Protein 9FOC (pdb70)

Organism: Homo sapiens (NCBI:txid9606)

Solvent-accessible surface area: 16091 Å² total; per-residue (Å²): 210,157,170,77,69,20,71,40,0,44,16,0,0,0,75,45,108,74,109,47,36,19,0,1,0,0,2,35,9,21,153,98,151,37,51,30,70,27,116,78,145,46,112,101,18,48,17,0,1,0,6,26,10,14,75,63,36,99,68,27,54,12,80,51,178,34,9,50,47,17,134,15,85,72,39,49,103,81,30,86,123,117,64,159,46,38,63,38,36,104,98,0,5,88,35,0,78,86,0,46,104,36,70,61,123,96,22,58,66,40,11,38,24,75,71,81,69,131,106,37,75,55,9,64,96,28,19,74,117,72,69,146,138,124,12,86,38,0,44,17,0,0,1,58,43,109,77,123,23,21,22,0,1,0,0,4,45,7,49,142,97,148,37,48,26,73,54,123,78,84,74,92,116,19,62,19,0,0,0,3,22,9,4,64,56,33,101,81,29,50,20,54,56,172,28,10,51,42,20,147,17,60,75,40,30,62,55,19,10,94,101,19,4,121,146,13,127,78,163,52,28,72,93,155,29,100,147,114,28,92,55,88,71,67,67,66,0,70,64,0,4,80,11,0,78,86,0,50,99,33,70,60,121,66,25,61,75,61,12,50,12,79,82,83,86,146,109,48,72,44,16,84,87,40,104,109

Sequence (276 aa):
DHLLKYNVGDLVWSKVSGYPWWPCMVSADPLLHSYTKLKGQKKSARQYHVQFFGDAPERAWIFEKSLVAFEGEGQFEKLCQSGKLRAQWEMGIVQAEEAASMSVEERKAKFTFLYVGDQLHLNPQVAKEAGILKYNVGDLVWSKVSGYPWWPCMVSADPLLHSYTKLKGQKKSARQYHVQFFGDAPERAWIFEKSLVAFEGEGQFEKLCQESAKQAPTKAEKIKLLKPISGKLRAQWEMGIVQAEEAASMSVEERKAKFTFLYVGDQLHLNPQVAK

Structure (mmCIF, N/CA/C/O backbone):
data_9FOC
#
_entry.id   9FOC
#
_cell.length_a   28.630
_cell.length_b   67.960
_cell.length_c   159.690
_cell.angle_alpha   90.00
_cell.angle_beta   90.00
_cell.angle_gamma   90.00
#
_symmetry.space_group_name_H-M   'P 21 21 21'
#
loop_
_entity.id
_entity.type
_entity.pdbx_description
1 polymer 'Histone-lysine N-methyltransferase NSD2'
2 non-polymer (2S)-1-[4-[[(3R)-1,1-bis(oxidanylidene)thiolan-3-yl]methyl-methyl-amino]-6-methyl-pyrimidin-2-yl]-N-methyl-pyrrolidine-2-carboxamide
3 non-polymer (2S)-1-[4-[[(3S)-1,1-bis(oxidanylidene)thiolan-3-yl]methyl-methyl-amino]-6-methyl-pyrimidin-2-yl]-N-methyl-pyrrolidine-2-carboxamide
4 water water
#
loop_
_atom_site.group_PDB
_atom_site.id
_atom_site.type_symbol
_atom_site.label_atom_id
_atom_site.label_alt_id
_atom_site.label_comp_id
_atom_site.label_asym_id
_atom_site.label_entity_id
_atom_site.label_seq_id
_atom_site.pdbx_PDB_ins_code
_atom_site.Cartn_x
_atom_site.Cartn_y
_atom_site.Cartn_z
_atom_site.occupancy
_atom_site.B_iso_or_equiv
_atom_site.auth_seq_id
_atom_site.auth_comp_id
_atom_site.auth_asym_id
_atom_site.auth_atom_id
_atom_site.pdbx_PDB_model_num
ATOM 1 N N . ASP A 1 12 ? 11.068 40.351 131.061 1.00 29.17 215 ASP A N 1
ATOM 2 C CA . ASP A 1 12 ? 12.209 40.840 130.306 1.00 29.14 215 ASP A CA 1
ATOM 3 C C . ASP A 1 12 ? 12.245 40.190 128.893 1.00 29.05 215 ASP A C 1
ATOM 4 O O . ASP A 1 12 ? 11.885 39.019 128.733 1.00 29.57 215 ASP A O 1
ATOM 9 N N . HIS A 1 13 ? 12.668 40.988 127.900 1.00 27.62 216 HIS A N 1
ATOM 10 C CA . HIS A 1 13 ? 12.847 40.828 126.434 1.00 26.42 216 HIS A CA 1
ATOM 11 C C . HIS A 1 13 ? 14.336 41.224 126.201 1.00 23.53 216 HIS A C 1
ATOM 12 O O . HIS A 1 13 ? 14.781 42.213 126.816 1.00 23.22 216 HIS A O 1
ATOM 19 N N . LEU A 1 14 ? 15.072 40.579 125.268 1.00 21.02 217 LEU A N 1
ATOM 20 C CA . LEU A 1 14 ? 16.467 41.020 125.004 1.00 19.95 217 LEU A CA 1
ATOM 21 C C . LEU A 1 14 ? 16.529 42.309 124.169 1.00 20.35 217 LEU A C 1
ATOM 22 O O . LEU A 1 14 ? 17.497 43.067 124.296 1.00 21.54 217 LEU A O 1
ATOM 27 N N . LEU A 1 15 ? 15.513 42.540 123.313 1.00 19.52 218 LEU A N 1
ATOM 28 C CA . LEU A 1 15 ? 15.375 43.753 122.476 1.00 21.62 218 LEU A CA 1
ATOM 29 C C . LEU A 1 15 ? 14.287 44.613 123.069 1.00 21.68 218 LEU A C 1
ATOM 30 O O . LEU A 1 15 ? 13.109 44.486 122.711 1.00 21.21 218 LEU A O 1
ATOM 35 N N . LYS A 1 16 ? 14.657 45.440 124.021 1.00 21.79 219 LYS A N 1
ATOM 36 C CA . LYS A 1 16 ? 13.726 46.254 124.775 1.00 22.11 219 LYS A CA 1
ATOM 37 C C . LYS A 1 16 ? 12.955 47.284 123.923 1.00 21.60 219 LYS A C 1
ATOM 38 O O . LYS A 1 16 ? 11.844 47.592 124.263 1.00 22.39 219 LYS A O 1
ATOM 41 N N . TYR A 1 17 ? 13.538 47.796 122.819 1.00 20.50 220 TYR A N 1
ATOM 42 C CA . TYR A 1 17 ? 12.873 48.811 122.010 1.00 19.83 220 TYR A CA 1
ATOM 43 C C . TYR A 1 17 ? 12.931 48.496 120.552 1.00 19.55 220 TYR A C 1
ATOM 44 O O . TYR A 1 17 ? 13.835 47.788 120.103 1.00 20.21 220 TYR A O 1
ATOM 53 N N . ASN A 1 18 ? 12.029 49.096 119.793 1.00 18.71 221 ASN A N 1
ATOM 54 C CA . ASN A 1 18 ? 11.977 48.965 118.342 1.00 18.69 221 ASN A CA 1
ATOM 55 C C . ASN A 1 18 ? 11.852 50.341 117.675 1.00 16.84 221 ASN A C 1
ATOM 56 O O . ASN A 1 18 ? 11.450 51.307 118.325 1.00 16.14 221 ASN A O 1
ATOM 61 N N . VAL A 1 19 ? 12.118 50.442 116.364 1.00 16.65 222 VAL A N 1
ATOM 62 C CA . VAL A 1 19 ? 11.993 51.711 115.640 1.00 17.79 222 VAL A CA 1
ATOM 63 C C . VAL A 1 19 ? 10.589 52.330 115.877 1.00 16.72 222 VAL A C 1
ATOM 64 O O . VAL A 1 19 ? 9.583 51.606 115.811 1.00 16.43 222 VAL A O 1
ATOM 68 N N . GLY A 1 20 ? 10.537 53.630 116.191 1.00 15.76 223 GLY A N 1
ATOM 69 C CA . GLY A 1 20 ? 9.254 54.271 116.456 1.00 15.83 223 GLY A CA 1
ATOM 70 C C . GLY A 1 20 ? 8.916 54.353 117.925 1.00 16.12 223 GLY A C 1
ATOM 71 O O . GLY A 1 20 ? 8.051 55.140 118.306 1.00 16.61 223 GLY A O 1
ATOM 72 N N . ASP A 1 21 ? 9.580 53.552 118.774 1.00 15.20 224 ASP A N 1
ATOM 73 C CA . ASP A 1 21 ? 9.299 53.622 120.211 1.00 15.78 224 ASP A CA 1
ATOM 74 C C . ASP A 1 21 ? 9.719 54.968 120.798 1.00 15.12 224 ASP A C 1
ATOM 75 O O . ASP A 1 21 ? 10.787 55.469 120.468 1.00 15.58 224 ASP A O 1
ATOM 80 N N . LEU A 1 22 ? 8.923 55.489 121.714 1.00 14.33 225 LEU A N 1
ATOM 81 C CA . LEU A 1 22 ? 9.237 56.763 122.370 1.00 14.76 225 LEU A CA 1
ATOM 82 C C . LEU A 1 22 ? 9.976 56.451 123.662 1.00 16.06 225 LEU A C 1
ATOM 83 O O . LEU A 1 22 ? 9.547 55.572 124.436 1.00 15.73 225 LEU A O 1
ATOM 88 N N . VAL A 1 23 ? 11.114 57.121 123.871 1.00 15.75 226 VAL A N 1
ATOM 89 C CA . VAL A 1 23 ? 11.935 56.911 125.049 1.00 16.30 226 VAL A CA 1
ATOM 90 C C . VAL A 1 23 ? 12.481 58.241 125.588 1.00 17.53 226 VAL A C 1
ATOM 91 O O . VAL A 1 23 ? 12.609 59.218 124.853 1.00 17.62 226 VAL A O 1
ATOM 95 N N . TRP A 1 24 ? 12.823 58.267 126.876 1.00 17.20 227 TRP A N 1
ATOM 96 C CA . TRP A 1 24 ? 13.554 59.369 127.457 1.00 17.89 227 TRP A CA 1
ATOM 97 C C . TRP A 1 24 ? 15.032 58.895 127.330 1.00 17.73 227 TRP A C 1
ATOM 98 O O . TRP A 1 24 ? 15.343 57.735 127.664 1.00 18.33 227 TRP A O 1
ATOM 109 N N . SER A 1 25 ? 15.930 59.760 126.889 1.00 16.97 228 SER A N 1
ATOM 110 C CA . SER A 1 25 ? 17.369 59.428 126.806 1.00 18.22 228 SER A CA 1
ATOM 111 C C . SER A 1 25 ? 18.144 60.339 127.724 1.00 19.10 228 SER A C 1
ATOM 112 O O . SER A 1 25 ? 17.846 61.534 127.800 1.00 18.80 228 SER A O 1
ATOM 115 N N . LYS A 1 26 ? 19.240 59.829 128.289 1.00 20.51 229 LYS A N 1
ATOM 116 C CA . LYS A 1 26 ? 20.097 60.650 129.157 1.00 21.68 229 LYS A CA 1
ATOM 117 C C . LYS A 1 26 ? 21.459 60.724 128.544 1.00 23.07 229 LYS A C 1
ATOM 118 O O . LYS A 1 26 ? 22.128 59.700 128.414 1.00 23.01 229 LYS A O 1
ATOM 124 N N . VAL A 1 27 ? 21.870 61.932 128.125 1.00 24.47 230 VAL A N 1
ATOM 125 C CA . VAL A 1 27 ? 23.183 62.218 127.545 1.00 26.20 230 VAL A CA 1
ATOM 126 C C . VAL A 1 27 ? 23.900 63.151 128.528 1.00 27.77 230 VAL A C 1
ATOM 127 O O . VAL A 1 27 ? 23.254 64.002 129.134 1.00 28.19 230 VAL A O 1
ATOM 131 N N . SER A 1 28 ? 25.208 62.991 128.713 1.00 29.47 231 SER A N 1
ATOM 132 C CA . SER A 1 28 ? 25.968 63.821 129.656 1.00 31.48 231 SER A CA 1
ATOM 133 C C . SER A 1 28 ? 25.850 65.292 129.340 1.00 31.12 231 SER A C 1
ATOM 134 O O . SER A 1 28 ? 25.996 65.678 128.184 1.00 31.35 231 SER A O 1
ATOM 137 N N . GLY A 1 29 ? 25.531 66.071 130.359 1.00 30.90 232 GLY A N 1
ATOM 138 C CA . GLY A 1 29 ? 25.369 67.517 130.242 1.00 31.57 232 GLY A CA 1
ATOM 139 C C . GLY A 1 29 ? 23.959 67.980 129.933 1.00 31.16 232 GLY A C 1
ATOM 140 O O . GLY A 1 29 ? 23.670 69.178 129.998 1.00 32.34 232 GLY A O 1
ATOM 141 N N . TYR A 1 30 ? 23.067 67.045 129.568 1.00 28.97 233 TYR A N 1
ATOM 142 C CA . TYR A 1 30 ? 21.690 67.371 129.237 1.00 27.40 233 TYR A CA 1
ATOM 143 C C . TYR A 1 30 ? 20.722 66.734 130.205 1.00 26.61 233 TYR A C 1
ATOM 144 O O . TYR A 1 30 ? 20.970 65.624 130.664 1.00 26.95 233 TYR A O 1
ATOM 153 N N . PRO A 1 31 ? 19.565 67.357 130.438 1.00 25.67 234 PRO A N 1
ATOM 154 C CA . PRO A 1 31 ? 18.535 66.678 131.225 1.00 25.63 234 PRO A CA 1
ATOM 155 C C . PRO A 1 31 ? 17.949 65.490 130.423 1.00 24.92 234 PRO A C 1
ATOM 156 O O . PRO A 1 31 ? 18.181 65.358 129.199 1.00 23.84 234 PRO A O 1
ATOM 160 N N . TRP A 1 32 ? 17.159 64.618 131.092 1.00 24.57 235 TRP A N 1
ATOM 161 C CA . TRP A 1 32 ? 16.476 63.484 130.420 1.00 24.00 235 TRP A CA 1
ATOM 162 C C . TRP A 1 32 ? 15.604 64.095 129.279 1.00 22.19 235 TRP A C 1
ATOM 163 O O . TRP A 1 32 ? 14.948 65.115 129.506 1.00 22.57 235 TRP A O 1
ATOM 174 N N . TRP A 1 33 ? 15.794 63.623 128.043 1.00 19.99 236 TRP A N 1
ATOM 175 C CA . TRP A 1 33 ? 15.189 64.269 126.880 1.00 18.54 236 TRP A CA 1
ATOM 176 C C . TRP A 1 33 ? 14.254 63.330 126.109 1.00 17.77 236 TRP A C 1
ATOM 177 O O . TRP A 1 33 ? 14.637 62.181 125.895 1.00 18.53 236 TRP A O 1
ATOM 188 N N . PRO A 1 34 ? 13.111 63.831 125.583 1.00 16.43 237 PRO A N 1
ATOM 189 C CA . PRO A 1 34 ? 12.212 62.964 124.802 1.00 15.23 237 PRO A CA 1
ATOM 190 C C . PRO A 1 34 ? 12.840 62.651 123.441 1.00 13.96 237 PRO A C 1
ATOM 191 O O . PRO A 1 34 ? 13.285 63.543 122.727 1.00 14.11 237 PRO A O 1
ATOM 195 N N . CYS A 1 35 ? 12.772 61.378 123.059 1.00 12.62 238 CYS A N 1
ATOM 196 C CA . CYS A 1 35 ? 13.350 60.817 121.842 1.00 13.28 238 CYS A CA 1
ATOM 197 C C . CYS A 1 35 ? 12.440 59.780 121.201 1.00 12.87 238 CYS A C 1
ATOM 198 O O . CYS A 1 35 ? 11.540 59.233 121.859 1.00 14.46 238 CYS A O 1
ATOM 201 N N . MET A 1 36 ? 12.819 59.373 119.989 1.00 11.77 239 MET A N 1
ATOM 202 C CA . MET A 1 36 ? 12.184 58.259 119.298 1.00 12.32 239 MET A CA 1
ATOM 203 C C . MET A 1 36 ? 13.284 57.356 118.754 1.00 12.51 239 MET A C 1
ATOM 204 O O . MET A 1 36 ? 14.227 57.830 118.114 1.00 11.71 239 MET A O 1
ATOM 209 N N . VAL A 1 37 ? 13.164 56.020 118.971 1.00 12.58 240 VAL A N 1
ATOM 210 C CA . VAL A 1 37 ? 14.135 55.078 118.451 1.00 11.88 240 VAL A CA 1
ATOM 211 C C . VAL A 1 37 ? 14.048 55.089 116.938 1.00 12.50 240 VAL A C 1
ATOM 212 O O . VAL A 1 37 ? 12.934 55.122 116.407 1.00 12.73 240 VAL A O 1
ATOM 216 N N . SER A 1 38 ? 15.207 55.060 116.238 1.00 12.12 241 SER A N 1
ATOM 217 C CA . SER A 1 38 ? 15.130 55.109 114.795 1.00 14.62 241 SER A CA 1
ATOM 218 C C . SER A 1 38 ? 16.313 54.400 114.137 1.00 15.98 241 SER A C 1
ATOM 219 O O . SER A 1 38 ? 17.327 54.195 114.795 1.00 14.94 241 SER A O 1
ATOM 222 N N . ALA A 1 39 ? 16.235 54.147 112.822 1.00 16.42 242 ALA A N 1
ATOM 223 C CA . ALA A 1 39 ? 17.379 53.549 112.122 1.00 18.36 242 ALA A CA 1
ATOM 224 C C . ALA A 1 39 ? 18.513 54.544 111.877 1.00 18.97 242 ALA A C 1
ATOM 225 O O . ALA A 1 39 ? 18.262 55.696 111.519 1.00 18.90 242 ALA A O 1
ATOM 227 N N . ASP A 1 40 ? 19.758 54.127 112.101 1.00 18.81 243 ASP A N 1
ATOM 228 C CA . ASP A 1 40 ? 20.920 54.993 111.842 1.00 19.53 243 ASP A CA 1
ATOM 229 C C . ASP A 1 40 ? 21.012 55.211 110.316 1.00 22.57 243 ASP A C 1
ATOM 230 O O . ASP A 1 40 ? 20.779 54.285 109.563 1.00 22.99 243 ASP A O 1
ATOM 235 N N . PRO A 1 41 ? 21.258 56.442 109.845 1.00 25.01 244 PRO A N 1
ATOM 236 C CA . PRO A 1 41 ? 21.312 56.678 108.380 1.00 26.52 244 PRO A CA 1
ATOM 237 C C . PRO A 1 41 ? 22.391 55.884 107.631 1.00 27.97 244 PRO A C 1
ATOM 238 O O . PRO A 1 41 ? 22.214 55.534 106.467 1.00 28.40 244 PRO A O 1
ATOM 242 N N . LEU A 1 42 ? 23.548 55.684 108.260 1.00 28.91 245 LEU A N 1
ATOM 243 C CA . LEU A 1 42 ? 24.673 55.007 107.617 1.00 30.29 245 LEU A CA 1
ATOM 244 C C . LEU A 1 42 ? 24.567 53.496 107.739 1.00 30.98 245 LEU A C 1
ATOM 245 O O . LEU A 1 42 ? 24.700 52.780 106.740 1.00 32.23 245 LEU A O 1
ATOM 250 N N . LEU A 1 43 ? 24.357 52.999 108.954 1.00 30.22 246 LEU A N 1
ATOM 251 C CA . LEU A 1 43 ? 24.313 51.560 109.184 1.00 30.67 246 LEU A CA 1
ATOM 252 C C . LEU A 1 43 ? 22.973 50.949 108.853 1.00 30.82 246 LEU A C 1
ATOM 253 O O . LEU A 1 43 ? 22.920 49.747 108.681 1.00 31.46 246 LEU A O 1
ATOM 258 N N . HIS A 1 44 ? 21.881 51.734 108.831 1.00 30.18 247 HIS A N 1
ATOM 259 C CA . HIS A 1 44 ? 20.540 51.169 108.639 1.00 30.99 247 HIS A CA 1
ATOM 260 C C . HIS A 1 44 ? 20.109 50.232 109.789 1.00 29.37 247 HIS A C 1
ATOM 261 O O . HIS A 1 44 ? 19.177 49.462 109.622 1.00 31.60 247 HIS A O 1
ATOM 268 N N . SER A 1 45 ? 20.787 50.281 110.933 1.00 26.38 248 SER A N 1
ATOM 269 C CA . SER A 1 45 ? 20.406 49.487 112.093 1.00 24.61 248 SER A CA 1
ATOM 270 C C . SER A 1 45 ? 19.890 50.423 113.210 1.00 20.64 248 SER A C 1
ATOM 271 O O . SER A 1 45 ? 20.226 51.590 113.219 1.00 19.44 248 SER A O 1
ATOM 274 N N . TYR A 1 46 ? 19.101 49.913 114.134 1.00 19.11 249 TYR A N 1
ATOM 275 C CA . TYR A 1 46 ? 18.632 50.706 115.285 1.00 18.20 249 TYR A CA 1
ATOM 276 C C . TYR A 1 46 ? 19.190 50.188 116.611 1.00 17.33 249 TYR A C 1
ATOM 277 O O . TYR A 1 46 ? 18.947 50.805 117.636 1.00 17.14 249 TYR A O 1
ATOM 286 N N . THR A 1 47 ? 19.844 49.020 116.614 1.00 17.05 250 THR A N 1
ATOM 287 C CA . THR A 1 47 ? 20.438 48.453 117.819 1.00 17.69 250 THR A CA 1
ATOM 288 C C . THR A 1 47 ? 21.756 47.777 117.467 1.00 18.72 250 THR A C 1
ATOM 289 O O . THR A 1 47 ? 21.955 47.331 116.324 1.00 19.32 250 THR A O 1
ATOM 293 N N . LYS A 1 48 ? 22.678 47.758 118.433 1.00 18.10 251 LYS A N 1
ATOM 294 C CA . LYS A 1 48 ? 24.002 47.139 118.259 1.00 18.98 251 LYS A CA 1
ATOM 295 C C . LYS A 1 48 ? 24.660 46.956 119.633 1.00 20.71 251 LYS A C 1
ATOM 296 O O . LYS A 1 48 ? 24.218 47.558 120.610 1.00 19.39 251 LYS A O 1
ATOM 302 N N . LEU A 1 49 ? 25.760 46.159 119.682 1.00 22.95 252 LEU A N 1
ATOM 303 C CA . LEU A 1 49 ? 26.546 45.946 120.890 1.00 24.63 252 LEU A CA 1
ATOM 304 C C . LEU A 1 49 ? 27.845 46.745 120.783 1.00 27.08 252 LEU A C 1
ATOM 305 O O . LEU A 1 49 ? 28.579 46.559 119.819 1.00 28.16 252 LEU A O 1
ATOM 310 N N . LYS A 1 50 ? 28.130 47.638 121.742 1.00 28.37 253 LYS A N 1
ATOM 311 C CA . LYS A 1 50 ? 29.367 48.421 121.713 1.00 30.93 253 LYS A CA 1
ATOM 312 C C . LYS A 1 50 ? 30.542 47.473 121.923 1.00 32.33 253 LYS A C 1
ATOM 313 O O . LYS A 1 50 ? 30.554 46.695 122.892 1.00 31.98 253 LYS A O 1
ATOM 319 N N . GLY A 1 51 ? 31.459 47.479 120.955 1.00 33.49 254 GLY A N 1
ATOM 320 C CA . GLY A 1 51 ? 32.640 46.622 120.953 1.00 34.61 254 GLY A CA 1
ATOM 321 C C . GLY A 1 51 ? 32.297 45.148 121.037 1.00 35.25 254 GLY A C 1
ATOM 322 O O . GLY A 1 51 ? 33.061 44.371 121.598 1.00 36.30 254 GLY A O 1
ATOM 323 N N . GLN A 1 52 ? 31.106 44.768 120.529 1.00 34.50 255 GLN A N 1
ATOM 324 C CA . GLN A 1 52 ? 30.518 43.427 120.554 1.00 34.13 255 GLN A CA 1
ATOM 325 C C . GLN A 1 52 ? 30.387 42.784 121.957 1.00 32.19 255 GLN A C 1
ATOM 326 O O . GLN A 1 52 ? 30.306 41.558 122.040 1.00 32.73 255 GLN A O 1
ATOM 332 N N . LYS A 1 53 ? 30.239 43.585 123.030 1.00 29.81 256 LYS A N 1
ATOM 333 C CA . LYS A 1 53 ? 29.992 43.036 124.362 1.00 28.75 256 LYS A CA 1
ATOM 334 C C . LYS A 1 53 ? 28.458 42.871 124.527 1.00 27.55 256 LYS A C 1
ATOM 335 O O . LYS A 1 53 ? 27.735 43.858 124.385 1.00 26.60 256 LYS A O 1
ATOM 337 N N . LYS A 1 54 ? 27.960 41.653 124.881 1.00 26.10 257 LYS A N 1
ATOM 338 C CA . LYS A 1 54 ? 26.517 41.458 125.023 1.00 25.90 257 LYS A CA 1
ATOM 339 C C . LYS A 1 54 ? 25.881 42.287 126.147 1.00 23.47 257 LYS A C 1
ATOM 340 O O . LYS A 1 54 ? 24.675 42.552 126.087 1.00 24.20 257 LYS A O 1
ATOM 343 N N . SER A 1 55 ? 26.680 42.776 127.112 1.00 21.17 258 SER A N 1
ATOM 344 C CA . SER A 1 55 ? 26.122 43.640 128.170 1.00 21.40 258 SER A CA 1
ATOM 345 C C . SER A 1 55 ? 26.164 45.147 127.795 1.00 21.43 258 SER A C 1
ATOM 346 O O . SER A 1 55 ? 25.766 46.006 128.606 1.00 22.72 258 SER A O 1
ATOM 349 N N . ALA A 1 56 ? 26.629 45.469 126.588 1.00 20.15 259 ALA A N 1
ATOM 350 C CA . ALA A 1 56 ? 26.760 46.853 126.186 1.00 19.96 259 ALA A CA 1
ATOM 351 C C . ALA A 1 56 ? 25.845 47.170 124.991 1.00 18.88 259 ALA A C 1
ATOM 352 O O . ALA A 1 56 ? 26.302 47.741 123.995 1.00 19.15 259 ALA A O 1
ATOM 354 N N . ARG A 1 57 ? 24.549 46.814 125.103 1.00 16.84 260 ARG A N 1
ATOM 355 C CA . ARG A 1 57 ? 23.631 47.117 123.989 1.00 16.47 260 ARG A CA 1
ATOM 356 C C . ARG A 1 57 ? 23.327 48.619 123.946 1.00 16.38 260 ARG A C 1
ATOM 357 O O . ARG A 1 57 ? 23.115 49.258 124.968 1.00 17.07 260 ARG A O 1
ATOM 365 N N . GLN A 1 58 ? 23.224 49.138 122.739 1.00 15.73 261 GLN A N 1
ATOM 366 C CA . GLN A 1 58 ? 22.878 50.514 122.474 1.00 15.18 261 GLN A CA 1
ATOM 367 C C . GLN A 1 58 ? 21.722 50.553 121.505 1.00 15.04 261 GLN A C 1
ATOM 368 O O . GLN A 1 58 ? 21.563 49.644 120.696 1.00 15.58 261 GLN A O 1
ATOM 374 N N . TYR A 1 59 ? 20.977 51.658 121.511 1.00 14.81 262 TYR A N 1
ATOM 375 C CA . TYR A 1 59 ? 19.897 51.908 120.573 1.00 14.45 262 TYR A CA 1
ATOM 376 C C . TYR A 1 59 ? 20.155 53.264 11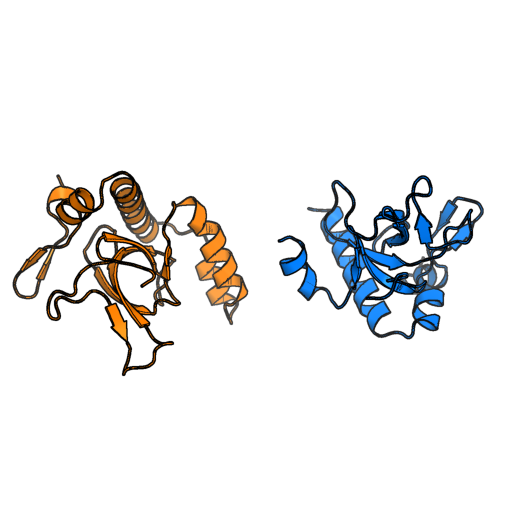9.910 1.00 13.79 262 TYR A C 1
ATOM 377 O O . TYR A 1 59 ? 20.703 54.170 120.559 1.00 12.91 262 TYR A O 1
ATOM 386 N N . HIS A 1 60 ? 19.725 53.411 118.654 1.00 12.84 263 HIS A N 1
ATOM 387 C CA . HIS A 1 60 ? 19.883 54.688 117.966 1.00 12.95 263 HIS A CA 1
ATOM 388 C C . HIS A 1 60 ? 18.589 55.456 118.194 1.00 12.90 263 HIS A C 1
ATOM 389 O O . HIS A 1 60 ? 17.502 54.905 117.968 1.00 12.24 263 HIS A O 1
ATOM 396 N N . VAL A 1 61 ? 18.694 56.758 118.589 1.00 11.82 264 VAL A N 1
ATOM 397 C CA . VAL A 1 61 ? 17.523 57.586 118.839 1.00 11.88 264 VAL A CA 1
ATOM 398 C C . VAL A 1 61 ? 17.668 58.948 118.138 1.00 11.63 264 VAL A C 1
ATOM 399 O O . VAL A 1 61 ? 18.789 59.380 117.864 1.00 11.68 264 VAL A O 1
ATOM 403 N N . GLN A 1 62 ? 16.553 59.617 117.879 1.00 11.23 265 GLN A N 1
ATOM 404 C CA . GLN A 1 62 ? 16.584 60.982 117.399 1.00 12.40 265 GLN A CA 1
ATOM 405 C C . GLN A 1 62 ? 15.888 61.803 118.474 1.00 13.90 265 GLN A C 1
ATOM 406 O O . GLN A 1 62 ? 14.977 61.307 119.169 1.00 15.56 265 GLN A O 1
ATOM 412 N N . PHE A 1 63 ? 16.372 63.018 118.720 1.00 13.10 266 PHE A N 1
ATOM 413 C CA . PHE A 1 63 ? 15.822 63.858 119.779 1.00 13.31 266 PHE A CA 1
ATOM 414 C C . PHE A 1 63 ? 14.702 64.746 119.268 1.00 13.58 266 PHE A C 1
ATOM 415 O O . PHE A 1 63 ? 14.870 65.412 118.242 1.00 13.16 266 PHE A O 1
ATOM 423 N N . PHE A 1 64 ? 13.555 64.805 119.998 1.00 13.01 267 PHE A N 1
ATOM 424 C CA . PHE A 1 64 ? 12.484 65.753 119.664 1.00 13.17 267 PHE A CA 1
ATOM 425 C C . PHE A 1 64 ? 13.001 67.141 120.121 1.00 14.52 267 PHE A C 1
ATOM 426 O O . PHE A 1 64 ? 13.930 67.233 120.939 1.00 15.02 267 PHE A O 1
ATOM 434 N N . GLY A 1 65 ? 12.421 68.186 119.572 1.00 14.79 268 GLY A N 1
ATOM 435 C CA . GLY A 1 65 ? 12.805 69.541 119.955 1.00 15.45 268 GLY A CA 1
ATOM 436 C C . GLY A 1 65 ? 12.951 70.482 118.782 1.00 16.15 268 GLY A C 1
ATOM 437 O O . GLY A 1 65 ? 12.231 70.381 117.795 1.00 17.30 268 GLY A O 1
ATOM 438 N N . ASP A 1 66 ? 13.937 71.340 118.874 1.00 15.74 269 ASP A N 1
ATOM 439 C CA . ASP A 1 66 ? 14.241 72.423 117.937 1.00 15.67 269 ASP A CA 1
ATOM 440 C C . ASP A 1 66 ? 14.940 71.938 116.641 1.00 15.67 269 ASP A C 1
ATOM 441 O O . ASP A 1 66 ? 14.362 72.064 115.555 1.00 16.61 269 ASP A O 1
ATOM 446 N N . ALA A 1 67 ? 16.203 71.510 116.738 1.00 15.73 270 ALA A N 1
ATOM 447 C CA . ALA A 1 67 ? 16.982 71.160 115.551 1.00 15.66 270 ALA A CA 1
ATOM 448 C C . ALA A 1 67 ? 17.219 69.662 115.537 1.00 15.25 270 ALA A C 1
ATOM 449 O O . ALA A 1 67 ? 17.355 69.041 116.596 1.00 15.60 270 ALA A O 1
ATOM 451 N N . PRO A 1 68 ? 17.320 69.075 114.351 1.00 15.12 271 PRO A N 1
ATOM 452 C CA . PRO A 1 68 ? 17.583 67.621 114.285 1.00 14.60 271 PRO A CA 1
ATOM 453 C C . PRO A 1 68 ? 18.852 67.222 115.038 1.00 15.07 271 PRO A C 1
ATOM 454 O O . PRO A 1 68 ? 19.891 67.885 114.935 1.00 13.68 271 PRO A O 1
ATOM 458 N N . GLU A 1 69 ? 18.755 66.131 115.798 1.00 15.00 272 GLU A N 1
ATOM 459 C CA . GLU A 1 69 ? 19.895 65.591 116.523 1.00 14.08 272 GLU A CA 1
ATOM 460 C C . GLU A 1 69 ? 19.635 64.077 116.730 1.00 13.53 272 GLU A C 1
ATOM 461 O O . GLU A 1 69 ? 18.474 63.634 116.772 1.00 13.30 272 GLU A O 1
ATOM 467 N N . ARG A 1 70 ? 20.713 63.302 116.818 1.00 12.06 273 ARG A N 1
ATOM 468 C CA . ARG A 1 70 ? 20.592 61.844 116.991 1.00 12.32 273 ARG A CA 1
ATOM 469 C C . ARG A 1 70 ? 21.783 61.307 117.729 1.00 12.06 273 ARG A C 1
ATOM 470 O O . ARG A 1 70 ? 22.816 61.970 117.794 1.00 13.01 273 ARG A O 1
ATOM 478 N N . ALA A 1 71 ? 21.685 60.068 118.276 1.00 11.56 274 ALA A N 1
ATOM 479 C CA . ALA A 1 71 ? 22.799 59.503 119.038 1.00 11.69 274 ALA A CA 1
ATOM 480 C C . ALA A 1 71 ? 22.580 58.023 119.227 1.00 13.09 274 ALA A C 1
ATOM 481 O O . ALA A 1 71 ? 21.430 57.604 119.357 1.00 13.61 274 ALA A O 1
ATOM 483 N N . TRP A 1 72 ? 23.686 57.283 119.408 1.00 13.48 275 TRP A N 1
ATOM 484 C CA . TRP A 1 72 ? 23.621 55.893 119.860 1.00 14.85 275 TRP A CA 1
ATOM 485 C C . TRP A 1 72 ? 23.722 56.000 121.396 1.00 16.87 275 TRP A C 1
ATOM 486 O O . TRP A 1 72 ? 24.630 56.674 121.915 1.00 18.38 275 TRP A O 1
ATOM 497 N N . ILE A 1 73 ? 22.780 55.396 122.124 1.00 17.61 276 ILE A N 1
ATOM 498 C CA . ILE A 1 73 ? 22.715 55.536 123.580 1.00 18.76 276 ILE A CA 1
ATOM 499 C C . ILE A 1 73 ? 22.708 54.150 124.240 1.00 18.61 276 ILE A C 1
ATOM 500 O O . ILE A 1 73 ? 21.930 53.314 123.803 1.00 17.99 276 ILE A O 1
ATOM 505 N N . PHE A 1 74 ? 23.422 53.952 125.347 1.00 17.77 277 PHE A N 1
ATOM 506 C CA . PHE A 1 74 ? 23.333 52.692 126.100 1.00 18.95 277 PHE A CA 1
ATOM 507 C C . PHE A 1 74 ? 21.920 52.460 126.598 1.00 19.66 277 PHE A C 1
ATOM 508 O O . PHE A 1 74 ? 21.254 53.398 127.060 1.00 19.02 277 PHE A O 1
ATOM 516 N N . GLU A 1 75 ? 21.458 51.212 126.541 1.00 19.53 278 GLU A N 1
ATOM 517 C CA . GLU A 1 75 ? 20.106 50.892 126.967 1.00 20.35 278 GLU A CA 1
ATOM 518 C C . GLU A 1 75 ? 19.854 51.261 128.425 1.00 21.43 278 GLU A C 1
ATOM 519 O O . GLU A 1 75 ? 18.733 51.609 128.742 1.00 21.77 278 GLU A O 1
ATOM 525 N N . LYS A 1 76 ? 20.896 51.308 129.279 1.00 22.37 279 LYS A N 1
ATOM 526 C CA . LYS A 1 76 ? 20.691 51.757 130.672 1.00 23.79 279 LYS A CA 1
ATOM 527 C C . LYS A 1 76 ? 20.491 53.287 130.792 1.00 24.13 279 LYS A C 1
ATOM 528 O O . LYS A 1 76 ? 20.065 53.761 131.839 1.00 25.06 279 LYS A O 1
ATOM 534 N N . SER A 1 77 ? 20.751 54.049 129.720 1.00 22.73 280 SER A N 1
ATOM 535 C CA . SER A 1 77 ? 20.462 55.487 129.684 1.00 21.75 280 SER A CA 1
ATOM 536 C C . SER A 1 77 ? 19.164 55.783 128.910 1.00 21.02 280 SER A C 1
ATOM 537 O O . SER A 1 77 ? 18.989 56.898 128.417 1.00 21.42 280 SER A O 1
ATOM 540 N N . LEU A 1 78 ? 18.278 54.800 128.785 1.00 19.67 281 LEU A N 1
ATOM 541 C CA . LEU A 1 78 ? 16.980 54.964 128.147 1.00 19.05 281 LEU A CA 1
ATOM 542 C C . LEU A 1 78 ? 15.898 54.466 129.099 1.00 20.34 281 LEU A C 1
ATOM 543 O O . LEU A 1 78 ? 16.111 53.472 129.805 1.00 20.77 281 LEU A O 1
ATOM 548 N N . VAL A 1 79 ? 14.713 55.088 129.038 1.00 20.33 282 VAL A N 1
ATOM 549 C CA . VAL A 1 79 ? 13.528 54.702 129.807 1.00 21.88 282 VAL A CA 1
ATOM 550 C C . VAL A 1 79 ? 12.317 54.882 128.876 1.00 22.25 282 VAL A C 1
ATOM 551 O O . VAL A 1 79 ? 12.198 55.931 128.231 1.00 22.45 282 VAL A O 1
ATOM 555 N N . ALA A 1 80 ? 11.387 53.901 128.813 1.00 21.37 283 ALA A N 1
ATOM 556 C CA . ALA A 1 80 ? 10.170 54.039 128.010 1.00 22.13 283 ALA A CA 1
ATOM 557 C C . ALA A 1 80 ? 9.429 55.350 128.321 1.00 22.69 283 ALA A C 1
ATOM 558 O O . ALA A 1 80 ? 9.384 55.759 129.482 1.00 22.29 283 ALA A O 1
ATOM 560 N N . PHE A 1 81 ? 8.983 56.068 127.274 1.00 22.46 284 PHE A N 1
ATOM 561 C CA . PHE A 1 81 ? 8.305 57.356 127.473 1.00 22.89 284 PHE A CA 1
ATOM 562 C C . PHE A 1 81 ? 6.810 57.112 127.547 1.00 25.33 284 PHE A C 1
ATOM 563 O O . PHE A 1 81 ? 6.200 56.602 126.610 1.00 25.11 284 PHE A O 1
ATOM 571 N N . GLU A 1 82 ? 6.246 57.470 128.654 1.00 27.53 285 GLU A N 1
ATOM 572 C CA . GLU A 1 82 ? 4.817 57.373 128.900 1.00 30.72 285 GLU A CA 1
ATOM 573 C C . GLU A 1 82 ? 4.265 58.806 128.849 1.00 33.00 285 GLU A C 1
ATOM 574 O O . GLU A 1 82 ? 3.370 59.090 128.037 1.00 34.86 285 GLU A O 1
ATOM 580 N N . GLY A 1 83 ? 4.905 59.722 129.567 1.00 32.00 286 GLY A N 1
ATOM 581 C CA . GLY A 1 83 ? 4.507 61.115 129.528 1.00 32.29 286 GLY A CA 1
ATOM 582 C C . GLY A 1 83 ? 5.410 62.065 130.274 1.00 31.98 286 GLY A C 1
ATOM 583 O O . GLY A 1 83 ? 6.274 61.652 131.048 1.00 32.36 286 GLY A O 1
ATOM 584 N N . GLU A 1 84 ? 5.176 63.357 130.070 1.00 32.16 287 GLU A N 1
ATOM 585 C CA . GLU A 1 84 ? 5.893 64.452 130.717 1.00 33.67 287 GLU A CA 1
ATOM 586 C C . GLU A 1 84 ? 5.957 64.331 132.257 1.00 35.64 287 GLU A C 1
ATOM 587 O O . GLU A 1 84 ? 6.943 64.756 132.858 1.00 36.59 287 GLU A O 1
ATOM 593 N N . GLY A 1 85 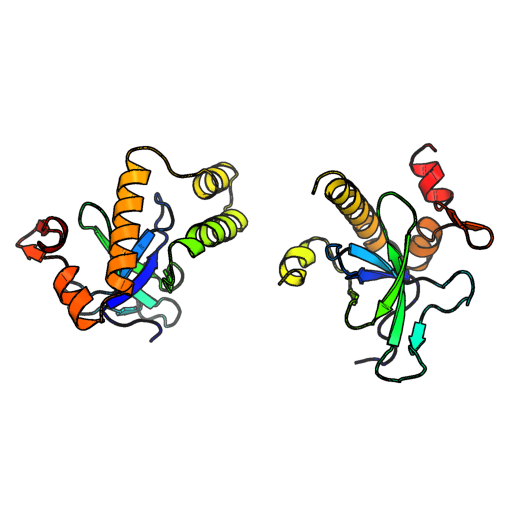? 4.935 63.727 132.867 1.00 36.45 288 GLY A N 1
ATOM 594 C CA . GLY A 1 85 ? 4.855 63.540 134.317 1.00 37.41 288 GLY A CA 1
ATOM 595 C C . GLY A 1 85 ? 5.920 62.643 134.917 1.00 37.85 288 GLY A C 1
ATOM 596 O O . GLY A 1 85 ? 6.159 62.677 136.130 1.00 38.59 288 GLY A O 1
ATOM 597 N N . GLN A 1 86 ? 6.567 61.820 134.079 1.00 37.33 289 GLN A N 1
ATOM 598 C CA . GLN A 1 86 ? 7.652 60.934 134.505 1.00 37.33 289 GLN A CA 1
ATOM 599 C C . GLN A 1 86 ? 8.910 61.696 134.857 1.00 37.74 289 GLN A C 1
ATOM 600 O O . GLN A 1 86 ? 9.716 61.191 135.621 1.00 37.71 289 GLN A O 1
ATOM 606 N N . PHE A 1 87 ? 9.134 62.867 134.237 1.00 38.60 290 PHE A N 1
ATOM 607 C CA . PHE A 1 87 ? 10.367 63.643 134.395 1.00 39.68 290 PHE A CA 1
ATOM 608 C C . PHE A 1 87 ? 10.830 63.814 135.842 1.00 41.06 290 PHE A C 1
ATOM 609 O O . PHE A 1 87 ? 12.008 63.613 136.134 1.00 41.07 290 PHE A O 1
ATOM 617 N N . GLU A 1 88 ? 9.898 64.141 136.745 1.00 42.27 291 GLU A N 1
ATOM 618 C CA . GLU A 1 88 ? 10.193 64.339 138.167 1.00 43.96 291 GLU A CA 1
ATOM 619 C C . GLU A 1 88 ? 10.800 63.102 138.793 1.00 44.51 291 GLU A C 1
ATOM 620 O O . GLU A 1 88 ? 11.862 63.202 139.390 1.00 44.86 291 GLU A O 1
ATOM 626 N N . LYS A 1 89 ? 10.187 61.928 138.604 1.00 45.16 292 LYS A N 1
ATOM 627 C CA . LYS A 1 89 ? 10.736 60.685 139.163 1.00 46.03 292 LYS A CA 1
ATOM 628 C C . LYS A 1 89 ? 12.050 60.267 138.502 1.00 46.06 292 LYS A C 1
ATOM 629 O O . LYS A 1 89 ? 12.910 59.716 139.181 1.00 45.92 292 LYS A O 1
ATOM 631 N N . LEU A 1 90 ? 12.224 60.564 137.188 1.00 45.82 293 LEU A N 1
ATOM 632 C CA . LEU A 1 90 ? 13.444 60.243 136.436 1.00 45.77 293 LEU A CA 1
ATOM 633 C C . LEU A 1 90 ? 14.673 60.992 136.936 1.00 46.53 293 LEU A C 1
ATOM 634 O O . LEU A 1 90 ? 15.757 60.413 136.981 1.00 46.52 293 LEU A O 1
ATOM 639 N N . CYS A 1 91 ? 14.530 62.285 137.269 1.00 47.14 294 CYS A N 1
ATOM 640 C CA . CYS A 1 91 ? 15.663 63.071 137.779 1.00 48.62 294 CYS A CA 1
ATOM 641 C C . CYS A 1 91 ? 16.240 62.478 139.085 1.00 49.88 294 CYS A C 1
ATOM 642 O O . CYS A 1 91 ? 17.444 62.579 139.334 1.00 50.37 294 CYS A O 1
ATOM 645 N N . GLN A 1 92 ? 15.384 61.827 139.885 1.00 50.24 295 GLN A N 1
ATOM 646 C CA . GLN A 1 92 ? 15.766 61.157 141.126 1.00 50.93 295 GLN A CA 1
ATOM 647 C C . GLN A 1 92 ? 15.806 59.627 140.938 1.00 51.01 295 GLN A C 1
ATOM 648 O O . GLN A 1 92 ? 16.487 59.105 140.049 1.00 50.85 295 GLN A O 1
ATOM 650 N N . SER A 1 112 ? 16.560 76.681 132.111 1.00 43.65 315 SER A N 1
ATOM 651 C CA . SER A 1 112 ? 17.881 76.925 131.538 1.00 43.91 315 SER A CA 1
ATOM 652 C C . SER A 1 112 ? 17.792 77.606 130.163 1.00 42.55 315 SER A C 1
ATOM 653 O O . SER A 1 112 ? 18.408 77.150 129.207 1.00 43.06 315 SER A O 1
ATOM 656 N N . GLY A 1 113 ? 17.056 78.718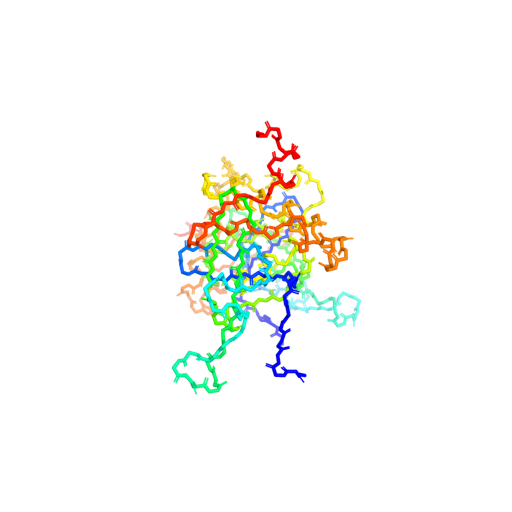 130.104 1.00 40.60 316 GLY A N 1
ATOM 657 C CA . GLY A 1 113 ? 16.902 79.544 128.912 1.00 38.45 316 GLY A CA 1
ATOM 658 C C . GLY A 1 113 ? 16.557 78.819 127.627 1.00 35.63 316 GLY A C 1
ATOM 659 O O . GLY A 1 113 ? 15.444 78.310 127.475 1.00 35.82 316 GLY A O 1
ATOM 660 N N . LYS A 1 114 ? 17.502 78.826 126.675 1.00 33.18 317 LYS A N 1
ATOM 661 C CA . LYS A 1 114 ? 17.369 78.199 125.351 1.00 31.61 317 LYS A CA 1
ATOM 662 C C . LYS A 1 114 ? 17.109 76.684 125.502 1.00 29.70 317 LYS A C 1
ATOM 663 O O . LYS A 1 114 ? 16.217 76.147 124.844 1.00 29.21 317 LYS A O 1
ATOM 669 N N . LEU A 1 115 ? 17.852 76.022 126.390 1.00 28.49 318 LEU A N 1
ATOM 670 C CA . LEU A 1 115 ? 17.668 74.587 126.613 1.00 28.82 318 LEU A CA 1
ATOM 671 C C . LEU A 1 115 ? 16.241 74.259 127.082 1.00 27.86 318 LEU A C 1
ATOM 672 O O . LEU A 1 115 ? 15.676 73.272 126.634 1.00 28.15 318 LEU A O 1
ATOM 677 N N . ARG A 1 116 ? 15.642 75.092 127.942 1.00 26.68 319 ARG A N 1
ATOM 678 C CA . ARG A 1 116 ? 14.285 74.890 128.445 1.00 25.81 319 ARG A CA 1
ATOM 679 C C . ARG A 1 116 ? 13.241 74.979 127.346 1.00 24.80 319 ARG A C 1
ATOM 680 O O . ARG A 1 116 ? 12.415 74.086 127.250 1.00 24.55 319 ARG A O 1
ATOM 682 N N . ALA A 1 117 ? 13.276 76.035 126.511 1.00 22.88 320 ALA A N 1
ATOM 683 C CA . ALA A 1 117 ? 12.346 76.190 125.404 1.00 22.91 320 ALA A CA 1
ATOM 684 C C . ALA A 1 117 ? 12.462 75.025 124.378 1.00 21.11 320 ALA A C 1
ATOM 685 O O . ALA A 1 117 ? 11.443 74.566 123.890 1.00 20.58 320 ALA A O 1
ATOM 687 N N . GLN A 1 118 ? 13.676 74.528 124.121 1.00 21.39 321 GLN A N 1
ATOM 688 C CA . GLN A 1 118 ? 13.932 73.392 123.204 1.00 20.21 321 GLN A CA 1
ATOM 689 C C . GLN A 1 118 ? 13.326 72.140 123.812 1.00 20.40 321 GLN A C 1
ATOM 690 O O . GLN A 1 118 ? 12.641 71.392 123.120 1.00 19.46 321 GLN A O 1
ATOM 696 N N . TRP A 1 119 ? 13.551 71.919 125.127 1.00 20.57 322 TRP A N 1
ATOM 697 C CA . TRP A 1 119 ? 13.039 70.760 125.843 1.00 21.71 322 TRP A CA 1
ATOM 698 C C . TRP A 1 119 ? 11.513 70.758 125.870 1.00 22.17 322 TRP A C 1
ATOM 699 O O . TRP A 1 119 ? 10.902 69.713 125.610 1.00 22.55 322 TRP A O 1
ATOM 710 N N . GLU A 1 120 ? 10.883 71.939 126.115 1.00 20.76 323 GLU A N 1
ATOM 711 C CA . GLU A 1 120 ? 9.427 72.062 126.142 1.00 21.11 323 GLU A CA 1
ATOM 712 C C . GLU A 1 120 ? 8.825 71.740 124.797 1.00 20.75 323 GLU A C 1
ATOM 713 O O . GLU A 1 120 ? 7.820 71.039 124.731 1.00 21.29 323 GLU A O 1
ATOM 719 N N . MET A 1 121 ? 9.458 72.227 123.729 1.00 20.74 324 MET A N 1
ATOM 720 C CA . MET A 1 121 ? 9.027 72.004 122.354 1.00 21.21 324 MET A CA 1
ATOM 721 C C . MET A 1 121 ? 9.071 70.494 122.051 1.00 20.08 324 MET A C 1
ATOM 722 O O . MET A 1 121 ? 8.139 69.986 121.429 1.00 19.85 324 MET A O 1
ATOM 727 N N . GLY A 1 122 ? 10.136 69.830 122.496 1.00 19.47 325 GLY A N 1
ATOM 728 C CA . GLY A 1 122 ? 10.313 68.383 122.387 1.00 18.92 325 GLY A CA 1
ATOM 729 C C . GLY A 1 122 ? 9.215 67.603 123.091 1.00 19.02 325 GLY A C 1
ATOM 730 O O . GLY A 1 122 ? 8.725 66.613 122.565 1.00 18.23 325 GLY A O 1
ATOM 731 N N . ILE A 1 123 ? 8.860 68.005 124.313 1.00 19.79 326 ILE A N 1
ATOM 732 C CA . ILE A 1 123 ? 7.770 67.361 125.060 1.00 20.52 326 ILE A CA 1
ATOM 733 C C . ILE A 1 123 ? 6.428 67.490 124.324 1.00 20.60 326 ILE A C 1
ATOM 734 O O . ILE A 1 123 ? 5.701 66.506 124.201 1.00 20.81 326 ILE A O 1
ATOM 739 N N . VAL A 1 124 ? 6.110 68.682 123.750 1.00 20.37 327 VAL A N 1
ATOM 740 C CA . VAL A 1 124 ? 4.877 68.853 122.974 1.00 19.97 327 VAL A CA 1
ATOM 741 C C . VAL A 1 124 ? 4.858 67.855 121.797 1.00 18.97 327 VAL A C 1
ATOM 742 O O . VAL A 1 124 ? 3.852 67.192 121.567 1.00 18.05 327 VAL A O 1
ATOM 746 N N . GLN A 1 125 ? 5.982 67.742 121.069 1.00 17.27 328 GLN A N 1
ATOM 747 C CA . GLN A 1 125 ? 6.061 66.822 119.938 1.00 17.27 328 GLN A CA 1
ATOM 748 C C . GLN A 1 125 ? 5.925 65.391 120.406 1.00 16.84 328 GLN A C 1
ATOM 749 O O . GLN A 1 125 ? 5.248 64.602 119.739 1.00 17.85 328 GLN A O 1
ATOM 755 N N . ALA A 1 126 ? 6.591 65.030 121.517 1.00 16.67 329 ALA A N 1
ATOM 756 C CA . ALA A 1 126 ? 6.575 63.639 122.014 1.00 17.34 329 ALA A CA 1
ATOM 757 C C . ALA A 1 126 ? 5.180 63.251 122.471 1.00 17.75 329 ALA A C 1
ATOM 758 O O . ALA A 1 126 ? 4.736 62.127 122.221 1.00 17.48 329 ALA A O 1
ATOM 760 N N . GLU A 1 127 ? 4.480 64.198 123.110 1.00 18.00 330 GLU A N 1
ATOM 761 C CA . GLU A 1 127 ? 3.099 63.929 123.534 1.00 19.75 330 GLU A CA 1
ATOM 762 C C . GLU A 1 127 ? 2.178 63.805 122.343 1.00 21.53 330 GLU A C 1
ATOM 763 O O . GLU A 1 127 ? 1.250 63.000 122.407 1.00 23.50 330 GLU A O 1
ATOM 769 N N . GLU A 1 128 ? 2.467 64.498 121.215 1.00 20.77 331 GLU A N 1
ATOM 770 C CA . GLU A 1 128 ? 1.645 64.337 120.020 1.00 20.78 331 GLU A CA 1
ATOM 771 C C . GLU A 1 128 ? 1.924 62.971 119.365 1.00 20.57 331 GLU A C 1
ATOM 772 O O . GLU A 1 128 ? 1.001 62.227 119.009 1.00 20.37 331 GLU A O 1
ATOM 778 N N . ALA A 1 129 ? 3.206 62.595 119.298 1.00 19.05 332 ALA A N 1
ATOM 779 C CA . ALA A 1 129 ? 3.619 61.315 118.737 1.00 17.39 332 ALA A CA 1
ATOM 780 C C . ALA A 1 129 ? 3.046 60.149 119.562 1.00 17.28 332 ALA A C 1
ATOM 781 O O . ALA A 1 129 ? 2.716 59.122 118.993 1.00 17.56 332 ALA A O 1
ATOM 783 N N . ALA A 1 130 ? 2.898 60.313 120.874 1.00 17.78 333 ALA A N 1
ATOM 784 C CA . ALA A 1 130 ? 2.390 59.223 121.740 1.00 19.33 333 ALA A CA 1
ATOM 785 C C . ALA A 1 130 ? 0.957 58.813 121.407 1.00 20.35 333 ALA A C 1
ATOM 786 O O . ALA A 1 130 ? 0.590 57.676 121.666 1.00 20.42 333 ALA A O 1
ATOM 788 N N . SER A 1 131 ? 0.154 59.739 120.878 1.00 19.86 334 SER A N 1
ATOM 789 C CA . SER A 1 131 ? -1.229 59.409 120.521 1.00 20.91 334 SER A CA 1
ATOM 790 C C . SER A 1 131 ? -1.358 58.829 119.106 1.00 19.11 334 SER A C 1
ATOM 791 O O . SER A 1 131 ? -2.440 58.406 118.699 1.00 19.08 334 SER A O 1
ATOM 794 N N . MET A 1 132 ? -0.256 58.791 118.339 1.00 16.86 335 MET A N 1
ATOM 795 C CA . MET A 1 132 ? -0.257 58.311 116.975 1.00 15.90 335 MET A CA 1
ATOM 796 C C . MET A 1 132 ? 0.143 56.838 116.912 1.00 17.11 335 MET A C 1
ATOM 797 O O . MET A 1 132 ? 0.805 56.327 117.831 1.00 18.00 335 MET A O 1
ATOM 802 N N . SER A 1 133 ? -0.185 56.165 115.801 1.00 15.92 336 SER A N 1
ATOM 803 C CA . SER A 1 133 ? 0.241 54.785 115.614 1.00 16.91 336 SER A CA 1
ATOM 804 C C . SER A 1 133 ? 1.768 54.853 115.332 1.00 17.53 336 SER A C 1
ATOM 805 O O . SER A 1 133 ? 2.278 55.935 114.988 1.00 16.68 336 SER A O 1
ATOM 808 N N . VAL A 1 134 ? 2.466 53.740 115.438 1.00 17.27 337 VAL A N 1
ATOM 809 C CA . VAL A 1 134 ? 3.908 53.725 115.168 1.00 18.09 337 VAL A CA 1
ATOM 810 C C . VAL A 1 134 ? 4.195 54.076 113.700 1.00 17.92 337 VAL A C 1
ATOM 811 O O . VAL A 1 134 ? 5.077 54.897 113.446 1.00 17.49 337 VAL A O 1
ATOM 815 N N . GLU A 1 135 ? 3.375 53.576 112.747 1.00 17.59 338 GLU A N 1
ATOM 816 C CA . GLU A 1 135 ? 3.631 53.918 111.340 1.00 19.07 338 GLU A CA 1
ATOM 817 C C . GLU A 1 135 ? 3.423 55.417 111.065 1.00 18.97 338 GLU A C 1
ATOM 818 O O . GLU A 1 135 ? 4.222 56.012 110.337 1.00 19.63 338 GLU A O 1
ATOM 824 N N . GLU A 1 136 ? 2.405 56.040 111.670 1.00 18.62 339 GLU A N 1
ATOM 825 C CA . GLU A 1 136 ? 2.182 57.475 111.460 1.00 18.38 339 GLU A CA 1
ATOM 826 C C . GLU A 1 136 ? 3.276 58.291 112.144 1.00 17.57 339 GLU A C 1
ATOM 827 O O . GLU A 1 136 ? 3.757 59.252 111.548 1.00 18.07 339 GLU A O 1
ATOM 833 N N . ARG A 1 137 ? 3.665 57.947 113.396 1.00 16.32 340 ARG A N 1
ATOM 834 C CA . ARG A 1 137 ? 4.729 58.715 114.071 1.00 16.88 340 ARG A CA 1
ATOM 835 C C . ARG A 1 137 ? 6.092 58.606 113.319 1.00 16.27 340 ARG A C 1
ATOM 836 O O . ARG A 1 137 ? 6.764 59.638 113.157 1.00 16.09 340 ARG A O 1
ATOM 844 N N . LYS A 1 138 ? 6.434 57.427 112.727 1.00 14.15 341 LYS A N 1
ATOM 845 C CA . LYS A 1 138 ? 7.660 57.327 111.925 1.00 13.94 341 LYS A CA 1
ATOM 846 C C . LYS A 1 138 ? 7.584 58.210 110.687 1.00 14.67 341 LYS A C 1
ATOM 847 O O . LYS A 1 138 ? 8.565 58.879 110.343 1.00 13.89 341 LYS A O 1
ATOM 853 N N . ALA A 1 139 ? 6.402 58.253 110.020 1.00 14.92 342 ALA A N 1
ATOM 854 C CA . ALA A 1 139 ? 6.284 59.037 108.785 1.00 15.13 342 ALA A CA 1
ATOM 855 C C . ALA A 1 139 ? 6.320 60.546 109.052 1.00 14.72 342 ALA A C 1
ATOM 856 O O . ALA A 1 139 ? 6.928 61.295 108.270 1.00 16.17 342 ALA A O 1
ATOM 858 N N . LYS A 1 140 ? 5.807 60.971 110.202 1.00 13.50 343 LYS A N 1
ATOM 859 C CA . LYS A 1 140 ? 5.780 62.401 110.499 1.00 14.43 343 LYS A CA 1
ATOM 860 C C . LYS A 1 140 ? 7.070 62.939 111.111 1.00 15.52 343 LYS A C 1
ATOM 861 O O . LYS A 1 140 ? 7.413 64.078 110.840 1.00 17.72 343 LYS A O 1
ATOM 867 N N . PHE A 1 141 ? 7.716 62.185 112.002 1.00 14.24 344 PHE A N 1
ATOM 868 C CA . PHE A 1 141 ? 8.808 62.741 112.802 1.00 14.26 344 PHE A CA 1
ATOM 869 C C . PHE A 1 141 ? 10.188 62.298 112.428 1.00 15.64 344 PHE A C 1
ATOM 870 O O . PHE A 1 141 ? 11.138 62.978 112.844 1.00 16.04 344 PHE A O 1
ATOM 878 N N . THR A 1 142 ? 10.353 61.166 111.666 1.00 14.42 345 THR A N 1
ATOM 879 C CA . THR A 1 142 ? 11.713 60.748 111.309 1.00 14.21 345 THR A CA 1
ATOM 880 C C . THR A 1 142 ? 12.472 61.852 110.550 1.00 13.14 345 THR A C 1
ATOM 881 O O . THR A 1 142 ? 11.937 62.392 109.573 1.00 11.26 345 THR A O 1
ATOM 885 N N . PHE A 1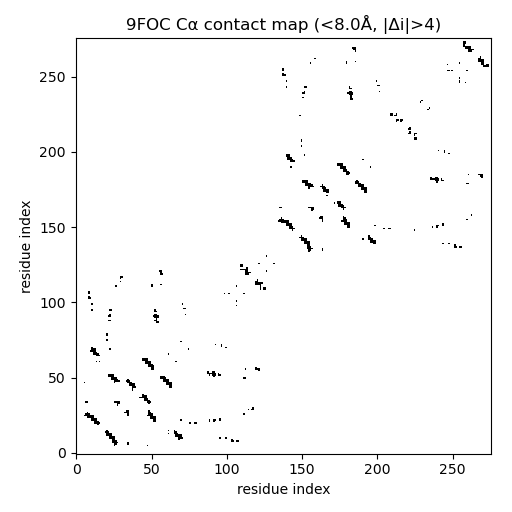 143 ? 13.684 62.230 111.028 1.00 12.50 346 PHE A N 1
ATOM 886 C CA . PHE A 1 143 ? 14.438 63.296 110.345 1.00 12.91 346 PHE A CA 1
ATOM 887 C C . PHE A 1 143 ? 14.760 62.894 108.897 1.00 13.95 346 PHE A C 1
ATOM 888 O O . PHE A 1 143 ? 14.831 61.709 108.599 1.00 14.36 346 PHE A O 1
ATOM 896 N N . LEU A 1 144 ? 14.849 63.878 107.994 1.00 14.61 347 LEU A N 1
ATOM 897 C CA . LEU A 1 144 ? 15.212 63.653 106.591 1.00 15.31 347 LEU A CA 1
ATOM 898 C C . LEU A 1 144 ? 16.748 63.413 106.538 1.00 15.16 347 LEU A C 1
ATOM 899 O O . LEU A 1 144 ? 17.502 64.170 107.120 1.00 15.55 347 LEU A O 1
ATOM 904 N N . TYR A 1 145 ? 17.192 62.352 105.854 1.00 15.38 348 TYR A N 1
ATOM 905 C CA . TYR A 1 145 ? 18.592 62.018 105.770 1.00 17.62 348 TYR A CA 1
ATOM 906 C C . TYR A 1 145 ? 19.013 62.343 104.343 1.00 19.30 348 TYR A C 1
ATOM 907 O O . TYR A 1 145 ? 18.477 61.718 103.421 1.00 19.13 348 TYR A O 1
ATOM 916 N N . VAL A 1 146 ? 19.967 63.273 104.157 1.00 18.98 349 VAL A N 1
ATOM 917 C CA . VAL A 1 146 ? 20.509 63.647 102.830 1.00 20.78 349 VAL A CA 1
ATOM 918 C C . VAL A 1 146 ? 21.991 63.375 102.940 1.00 22.35 349 VAL A C 1
ATOM 919 O O . VAL A 1 146 ? 22.721 64.168 103.527 1.00 21.50 349 VAL A O 1
ATOM 923 N N . GLY A 1 147 ? 22.403 62.176 102.559 1.00 24.66 350 GLY A N 1
ATOM 924 C CA . GLY A 1 147 ? 23.772 61.734 102.775 1.00 26.72 350 GLY A CA 1
ATOM 925 C C . GLY A 1 147 ? 23.960 61.521 104.270 1.00 29.22 350 GLY A C 1
ATOM 926 O O . GLY A 1 147 ? 23.139 60.843 104.902 1.00 30.18 350 GLY A O 1
ATOM 927 N N . ASP A 1 148 ? 24.950 62.201 104.875 1.00 29.99 351 ASP A N 1
ATOM 928 C CA . ASP A 1 148 ? 25.138 62.117 106.326 1.00 30.85 351 ASP A CA 1
ATOM 929 C C . ASP A 1 148 ? 24.596 63.368 107.061 1.00 30.15 351 ASP A C 1
ATOM 930 O O . ASP A 1 148 ? 24.868 63.542 108.262 1.00 30.87 351 ASP A O 1
ATOM 935 N N . GLN A 1 149 ? 23.826 64.226 106.349 1.00 27.19 352 GLN A N 1
ATOM 936 C CA . GLN A 1 149 ? 23.246 65.411 106.954 1.00 24.70 352 GLN A CA 1
ATOM 937 C C . GLN A 1 149 ? 21.835 65.056 107.435 1.00 22.66 352 GLN A C 1
ATOM 938 O O . GLN A 1 149 ? 21.090 64.365 106.746 1.00 21.62 352 GLN A O 1
ATOM 944 N N . LEU A 1 150 ? 21.488 65.523 108.621 1.00 21.24 353 LEU A N 1
ATOM 945 C CA . LEU A 1 150 ? 20.197 65.333 109.237 1.00 19.97 353 LEU A CA 1
ATOM 946 C C . LEU A 1 150 ? 19.449 66.634 109.031 1.00 18.34 353 LEU A C 1
ATOM 947 O O . LEU A 1 150 ? 19.990 67.698 109.359 1.00 18.01 353 LEU A O 1
ATOM 952 N N . HIS A 1 151 ? 18.233 66.570 108.444 1.00 17.09 354 HIS A N 1
ATOM 953 C CA . HIS A 1 151 ? 17.382 67.720 108.207 1.00 17.81 354 HIS A CA 1
ATOM 954 C C . HIS A 1 151 ? 15.952 67.509 108.784 1.00 16.95 354 HIS A C 1
ATOM 955 O O . HIS A 1 151 ? 15.590 66.383 109.159 1.00 17.21 354 HIS A O 1
ATOM 962 N N . LEU A 1 152 ? 15.142 68.580 108.881 1.00 16.69 355 LEU A N 1
ATOM 963 C CA . LEU A 1 152 ? 13.764 68.431 109.379 1.00 16.74 355 LEU A CA 1
ATOM 964 C C . LEU A 1 152 ? 12.957 67.478 108.485 1.00 16.30 355 LEU A C 1
ATOM 965 O O . LEU A 1 152 ? 13.150 67.436 107.255 1.00 15.55 355 LEU A O 1
ATOM 970 N N . ASN A 1 153 ? 12.027 66.747 109.085 1.00 16.27 356 ASN A N 1
ATOM 971 C CA . ASN A 1 153 ? 11.099 65.922 108.330 1.00 16.98 356 ASN A CA 1
ATOM 972 C C . ASN A 1 153 ? 10.230 66.909 107.495 1.00 16.74 356 ASN A C 1
ATOM 973 O O . ASN A 1 153 ? 9.796 67.950 108.028 1.00 16.93 356 ASN A O 1
ATOM 978 N N . PRO A 1 154 ? 10.135 66.705 106.174 1.00 16.51 357 PRO A N 1
ATOM 979 C CA . PRO A 1 154 ? 9.415 67.678 105.327 1.00 17.42 357 PRO A CA 1
ATOM 980 C C . PRO A 1 154 ? 7.975 67.919 105.761 1.00 17.48 357 PRO A C 1
ATOM 981 O O . PRO A 1 154 ? 7.451 69.009 105.553 1.00 17.55 357 PRO A O 1
ATOM 985 N N . GLN A 1 155 ? 7.349 66.939 106.404 1.00 16.90 358 GLN A N 1
ATOM 986 C CA . GLN A 1 155 ? 5.977 67.079 106.914 1.00 17.83 358 GLN A CA 1
ATOM 987 C C . GLN A 1 155 ? 5.956 68.047 108.154 1.00 17.24 358 GLN A C 1
ATOM 988 O O . GLN A 1 155 ? 5.072 68.911 108.243 1.00 17.65 358 GLN A O 1
ATOM 994 N N . VAL A 1 156 ? 6.952 67.934 109.053 1.00 15.52 359 VAL A N 1
ATOM 995 C CA . VAL A 1 156 ? 7.090 68.831 110.208 1.00 16.37 359 VAL A CA 1
ATOM 996 C C . VAL A 1 156 ? 7.427 70.245 109.665 1.00 17.84 359 VAL A C 1
ATOM 997 O O . VAL A 1 156 ? 6.849 71.219 110.112 1.00 19.20 359 VAL A O 1
ATOM 1001 N N . ALA A 1 157 ? 8.325 70.343 108.678 1.00 18.10 360 ALA A N 1
ATOM 1002 C CA . ALA A 1 157 ? 8.699 71.637 108.072 1.00 19.71 360 ALA A CA 1
ATOM 1003 C C . ALA A 1 157 ? 7.480 72.361 107.475 1.00 21.71 360 ALA A C 1
ATOM 1004 O O . ALA A 1 157 ? 7.256 73.553 107.775 1.00 21.90 360 ALA A O 1
ATOM 1006 N N . LYS A 1 158 ? 6.645 71.621 106.707 1.00 21.43 361 LYS A N 1
ATOM 1007 C CA . LYS A 1 158 ? 5.416 72.146 106.107 1.00 23.04 361 LYS A CA 1
ATOM 1008 C C . LYS A 1 158 ? 4.414 72.597 107.193 1.00 23.45 361 LYS A C 1
ATOM 1009 O O . LYS A 1 158 ? 3.904 73.725 107.157 1.00 23.89 361 LYS A O 1
ATOM 1011 N N . GLU A 1 159 ? 4.228 71.770 108.210 1.00 23.06 362 GLU A N 1
ATOM 1012 C CA . GLU A 1 159 ? 3.361 72.095 109.330 1.00 24.66 362 GLU A CA 1
ATOM 1013 C C . GLU A 1 159 ? 3.798 73.421 110.037 1.00 25.88 362 GLU A C 1
ATOM 1014 O O . GLU A 1 159 ? 2.942 74.239 110.399 1.00 27.49 362 GLU A O 1
ATOM 1020 N N . ALA A 1 160 ? 5.106 73.645 110.197 1.00 24.84 363 ALA A N 1
ATOM 1021 C CA . ALA A 1 160 ? 5.616 74.862 110.847 1.00 25.01 363 ALA A CA 1
ATOM 1022 C C . ALA A 1 160 ? 5.723 76.092 109.933 1.00 25.47 363 ALA A C 1
ATOM 1023 O O . ALA A 1 160 ? 6.224 77.123 110.389 1.00 25.67 363 ALA A O 1
ATOM 1025 N N . GLY A 1 161 ? 5.311 75.971 108.681 1.00 25.64 364 GLY A N 1
ATOM 1026 C CA . GLY A 1 161 ? 5.361 77.068 107.720 1.00 27.51 364 GLY A CA 1
ATOM 1027 C C . GLY A 1 161 ? 6.740 77.380 107.169 1.00 29.41 364 GLY A C 1
ATOM 1028 O O . GLY A 1 161 ? 6.974 78.498 106.681 1.00 30.45 364 GLY A O 1
ATOM 1029 N N . ILE A 1 162 ? 7.675 76.409 107.222 1.00 29.20 365 ILE A N 1
ATOM 1030 C CA . ILE A 1 162 ? 9.030 76.655 106.727 1.00 30.05 365 ILE A CA 1
ATOM 1031 C C . ILE A 1 162 ? 9.083 76.667 105.182 1.00 32.08 365 ILE A C 1
ATOM 1032 O O . ILE A 1 162 ? 8.301 75.964 104.535 1.00 33.77 365 ILE A O 1
ATOM 1037 N N . LEU B 1 15 ? 9.085 52.714 166.958 1.00 33.59 218 LEU B N 1
ATOM 1038 C CA . LEU B 1 15 ? 8.598 54.097 166.883 1.00 33.03 218 LEU B CA 1
ATOM 1039 C C . LEU B 1 15 ? 9.601 54.964 166.112 1.00 31.39 218 LEU B C 1
ATOM 1040 O O . LEU B 1 15 ? 10.804 54.811 166.301 1.00 31.79 218 LEU B O 1
ATOM 1045 N N . LYS B 1 16 ? 9.124 55.842 165.230 1.00 30.33 219 LYS B N 1
ATOM 1046 C CA . LYS B 1 16 ? 10.023 56.695 164.441 1.00 30.32 219 LYS B CA 1
ATOM 1047 C C . LYS B 1 16 ? 10.725 57.771 165.326 1.00 28.99 219 LYS B C 1
ATOM 1048 O O . LYS B 1 16 ? 11.889 58.109 165.076 1.00 29.19 219 LYS B O 1
ATOM 1054 N N . TYR B 1 17 ? 10.040 58.268 166.400 1.00 26.75 220 TYR B N 1
ATOM 1055 C CA . TYR B 1 17 ? 10.642 59.270 167.288 1.00 24.55 220 TYR B CA 1
ATOM 1056 C C . TYR B 1 17 ? 10.492 58.958 168.780 1.00 23.01 220 TYR B C 1
ATOM 1057 O O . TYR B 1 17 ? 9.591 58.228 169.183 1.00 22.94 220 TYR B O 1
ATOM 1066 N N . ASN B 1 18 ? 11.314 59.601 169.602 1.00 21.72 221 ASN B N 1
ATOM 1067 C CA . ASN B 1 18 ? 11.287 59.507 171.066 1.00 22.20 221 ASN B CA 1
ATOM 1068 C C . ASN B 1 18 ? 11.480 60.940 171.623 1.00 19.36 221 ASN B C 1
ATOM 1069 O O . ASN B 1 18 ? 11.858 61.842 170.870 1.00 16.85 221 ASN B O 1
ATOM 1074 N N . VAL B 1 19 ? 11.235 61.146 172.926 1.00 18.42 222 VAL B N 1
ATOM 1075 C CA . VAL B 1 19 ? 11.412 62.438 173.573 1.00 19.14 222 VAL B CA 1
ATOM 1076 C C . VAL B 1 19 ? 12.826 63.028 173.289 1.00 19.23 222 VAL B C 1
ATOM 1077 O O . VAL B 1 19 ? 13.836 62.321 173.426 1.00 19.20 222 VAL B O 1
ATOM 1081 N N . GLY B 1 20 ? 12.855 64.274 172.811 1.00 17.89 223 GLY B N 1
ATOM 1082 C CA . GLY B 1 20 ? 14.091 64.958 172.476 1.00 17.45 223 GLY B CA 1
ATOM 1083 C C . GLY B 1 20 ? 14.423 64.999 170.996 1.00 16.84 223 GLY B C 1
ATOM 1084 O O . GLY B 1 20 ? 15.223 65.837 170.572 1.00 16.01 223 GLY B O 1
ATOM 1085 N N . ASP B 1 21 ? 13.799 64.122 170.190 1.00 17.36 224 ASP B N 1
ATOM 1086 C CA . ASP B 1 21 ? 14.074 64.109 168.749 1.00 17.81 224 ASP B CA 1
ATOM 1087 C C . ASP B 1 21 ? 13.589 65.388 168.099 1.00 17.48 224 ASP B C 1
ATOM 1088 O O . ASP B 1 21 ? 12.547 65.919 168.478 1.00 17.80 224 ASP B O 1
ATOM 1093 N N . LEU B 1 22 ? 14.373 65.908 167.164 1.00 17.18 225 LEU B N 1
ATOM 1094 C CA . LEU B 1 22 ? 14.085 67.129 166.436 1.00 17.62 225 LEU B CA 1
ATOM 1095 C C . LEU B 1 22 ? 13.418 66.788 165.107 1.00 18.36 225 LEU B C 1
ATOM 1096 O O . LEU B 1 22 ? 13.895 65.917 164.351 1.00 17.52 225 LEU B O 1
ATOM 1101 N N . VAL B 1 23 ? 12.304 67.462 164.845 1.00 18.41 226 VAL B N 1
ATOM 1102 C CA . VAL B 1 23 ? 11.483 67.269 163.655 1.00 18.67 226 VAL B CA 1
ATOM 1103 C C . VAL B 1 23 ? 11.030 68.626 163.066 1.00 19.82 226 VAL B C 1
ATOM 1104 O O . VAL B 1 23 ? 11.008 69.644 163.749 1.00 20.06 226 VAL B O 1
ATOM 1108 N N . TRP B 1 24 ? 10.679 68.637 161.797 1.00 19.72 227 TRP B N 1
ATOM 1109 C CA . TRP B 1 24 ? 10.027 69.766 161.170 1.00 20.11 227 TRP B CA 1
ATOM 1110 C C . TRP B 1 24 ? 8.506 69.430 161.281 1.00 20.53 227 TRP B C 1
ATOM 1111 O O . TRP B 1 24 ? 8.150 68.265 161.161 1.00 19.74 227 TRP B O 1
ATOM 1122 N N . SER B 1 25 ? 7.632 70.442 161.457 1.00 20.41 228 SER B N 1
ATOM 1123 C CA . SER B 1 25 ? 6.172 70.257 161.520 1.00 20.70 228 SER B CA 1
ATOM 1124 C C . SER B 1 25 ? 5.532 71.241 160.591 1.00 20.51 228 SER B C 1
ATOM 1125 O O . SER B 1 25 ? 5.924 72.398 160.562 1.00 20.33 228 SER B O 1
ATOM 1128 N N . LYS B 1 26 ? 4.472 70.817 159.911 1.00 21.25 229 LYS B N 1
ATOM 1129 C CA . LYS B 1 26 ? 3.726 71.694 159.031 1.00 22.23 229 LYS B CA 1
ATOM 1130 C C . LYS B 1 26 ? 2.328 71.836 159.605 1.00 23.62 229 LYS B C 1
ATOM 1131 O O . LYS B 1 26 ? 1.603 70.843 159.707 1.00 23.62 229 LYS B O 1
ATOM 1137 N N . VAL B 1 27 ? 1.991 73.037 160.057 1.00 24.03 230 VAL B N 1
ATOM 1138 C CA . VAL B 1 27 ? 0.689 73.342 160.647 1.00 25.90 230 VAL B CA 1
ATOM 1139 C C . VAL B 1 27 ? 0.000 74.345 159.742 1.00 26.38 230 VAL B C 1
ATOM 1140 O O . VAL B 1 27 ? 0.667 75.229 159.211 1.00 26.38 230 VAL B O 1
ATOM 1144 N N . SER B 1 28 ? -1.334 74.241 159.573 1.00 27.37 231 SER B N 1
ATOM 1145 C CA . SER B 1 28 ? -2.072 75.188 158.713 1.00 28.80 231 SER B CA 1
ATOM 1146 C C . SER B 1 28 ? -1.930 76.604 159.205 1.00 28.00 231 SER B C 1
ATOM 1147 O O . SER B 1 28 ? -2.174 76.880 160.380 1.00 28.74 231 SER B O 1
ATOM 1150 N N . GLY B 1 29 ? -1.516 77.481 158.317 1.00 26.91 232 GLY B N 1
ATOM 1151 C CA . GLY B 1 29 ? -1.348 78.886 158.663 1.00 27.48 232 GLY B CA 1
ATOM 1152 C C . GLY B 1 29 ? 0.091 79.317 158.900 1.00 27.02 232 GLY B C 1
ATOM 1153 O O . GLY B 1 29 ? 0.359 80.515 159.048 1.00 26.85 232 GLY B O 1
ATOM 1154 N N . TYR B 1 30 ? 1.037 78.334 158.927 1.00 25.31 233 TYR B N 1
ATOM 1155 C CA . TYR B 1 30 ? 2.455 78.603 159.214 1.00 24.02 233 TYR B CA 1
ATOM 1156 C C . TYR B 1 30 ? 3.372 77.915 158.246 1.00 22.02 233 TYR B C 1
ATOM 1157 O O . TYR B 1 30 ? 3.071 76.811 157.805 1.00 22.65 233 TYR B O 1
ATOM 1166 N N . PRO B 1 31 ? 4.596 78.454 158.034 1.00 21.00 234 PRO B N 1
ATOM 1167 C CA . PRO B 1 31 ? 5.575 77.711 157.228 1.00 20.86 234 PRO B CA 1
ATOM 1168 C C . PRO B 1 31 ? 6.045 76.463 157.984 1.00 21.38 234 PRO B C 1
ATOM 1169 O O . PRO B 1 31 ? 5.788 76.312 159.210 1.00 21.37 234 PRO B O 1
ATOM 1173 N N . TRP B 1 32 ? 6.794 75.565 157.293 1.00 19.91 235 TRP B N 1
ATOM 1174 C CA . TRP B 1 32 ? 7.434 74.401 157.938 1.00 20.56 235 TRP B CA 1
ATOM 1175 C C . TRP B 1 32 ? 8.288 74.912 159.115 1.00 19.45 235 TRP B C 1
ATOM 1176 O O . TRP B 1 32 ? 8.950 75.958 158.974 1.00 19.64 235 TRP B O 1
ATOM 1187 N N . TRP B 1 33 ? 8.107 74.322 160.297 1.00 18.05 236 TRP B N 1
ATOM 1188 C CA . TRP B 1 33 ? 8.692 74.904 161.514 1.00 16.68 236 TRP B CA 1
ATOM 1189 C C . TRP B 1 33 ? 9.510 73.886 162.328 1.00 16.29 236 TRP B C 1
ATOM 1190 O O . TRP B 1 33 ? 9.097 72.747 162.457 1.00 17.21 236 TRP B O 1
ATOM 1201 N N . PRO B 1 34 ? 10.656 74.308 162.903 1.00 15.74 237 PRO B N 1
ATOM 1202 C CA . PRO B 1 34 ? 11.479 73.372 163.687 1.00 15.59 237 PRO B CA 1
ATOM 1203 C C . PRO B 1 34 ? 10.856 73.102 165.055 1.00 15.91 237 PRO B C 1
ATOM 1204 O O . PRO B 1 34 ? 10.441 74.010 165.760 1.00 16.18 237 PRO B O 1
ATOM 1208 N N . CYS B 1 35 ? 10.881 71.843 165.458 1.00 16.01 238 CYS B N 1
ATOM 1209 C CA . CYS B 1 35 ? 10.242 71.367 166.684 1.00 16.15 238 CYS B CA 1
ATOM 1210 C C . CYS B 1 35 ? 11.101 70.331 167.400 1.00 15.44 238 CYS B C 1
ATOM 1211 O O . CYS B 1 35 ? 12.006 69.735 166.798 1.00 14.87 238 CYS B O 1
ATOM 1214 N N . MET B 1 36 ? 10.653 69.967 168.635 1.00 14.32 239 MET B N 1
ATOM 1215 C CA . MET B 1 36 ? 11.231 68.911 169.435 1.00 14.09 239 MET B CA 1
ATOM 1216 C C . MET B 1 36 ? 10.108 68.043 170.034 1.00 13.78 239 MET B C 1
ATOM 1217 O O . MET B 1 36 ? 9.215 68.581 170.716 1.00 13.23 239 MET B O 1
ATOM 1222 N N . VAL B 1 37 ? 10.193 66.736 169.871 1.00 14.08 240 VAL B N 1
ATOM 1223 C CA . VAL B 1 37 ? 9.245 65.804 170.497 1.00 14.54 240 VAL B CA 1
ATOM 1224 C C . VAL B 1 37 ? 9.405 65.875 172.036 1.00 14.35 240 VAL B C 1
ATOM 1225 O O . VAL B 1 37 ? 10.537 65.880 172.565 1.00 14.73 240 VAL B O 1
ATOM 1229 N N . SER B 1 38 ? 8.282 65.947 172.748 1.00 12.82 241 SER B N 1
ATOM 1230 C CA . SER B 1 38 ? 8.324 66.068 174.193 1.00 12.93 241 SER B CA 1
ATOM 1231 C C . SER B 1 38 ? 7.118 65.409 174.827 1.00 14.15 241 SER B C 1
ATOM 1232 O O . SER B 1 38 ? 6.105 65.175 174.159 1.00 14.36 241 SER B O 1
ATOM 1235 N N . ALA B 1 39 ? 7.189 65.168 176.125 1.00 13.68 242 ALA B N 1
ATOM 1236 C CA . ALA B 1 39 ? 6.079 64.600 176.869 1.00 13.99 242 ALA B CA 1
ATOM 1237 C C . ALA B 1 39 ? 4.953 65.615 177.074 1.00 14.90 242 ALA B C 1
ATOM 1238 O O . ALA B 1 39 ? 5.195 66.747 177.496 1.00 14.85 242 ALA B O 1
ATOM 1240 N N . ASP B 1 40 ? 3.684 65.188 176.832 1.00 15.11 243 ASP B N 1
ATOM 1241 C CA . ASP B 1 40 ? 2.534 66.065 177.063 1.00 14.67 243 ASP B CA 1
ATOM 1242 C C . ASP B 1 40 ? 2.448 66.373 178.579 1.00 15.39 243 ASP B C 1
ATOM 1243 O O . ASP B 1 40 ? 2.654 65.492 179.406 1.00 15.37 243 ASP B O 1
ATOM 1248 N N . PRO B 1 41 ? 2.171 67.628 178.953 1.00 16.00 244 PRO B N 1
ATOM 1249 C CA . PRO B 1 41 ? 2.135 67.986 180.390 1.00 16.91 244 PRO B CA 1
ATOM 1250 C C . PRO B 1 41 ? 1.012 67.339 181.205 1.00 17.68 244 PRO B C 1
ATOM 1251 O O . PRO B 1 41 ? 1.162 67.160 182.410 1.00 18.68 244 PRO B O 1
ATOM 1255 N N . LEU B 1 42 ? -0.076 66.932 180.563 1.00 17.10 245 LEU B N 1
ATOM 1256 C CA . LEU B 1 42 ? -1.169 66.279 181.277 1.00 17.95 245 LEU B CA 1
ATOM 1257 C C . LEU B 1 42 ? -1.057 64.755 181.181 1.00 17.94 245 LEU B C 1
ATOM 1258 O O . LEU B 1 42 ? -1.207 64.062 182.193 1.00 19.04 245 LEU B O 1
ATOM 1263 N N . LEU B 1 43 ? -0.783 64.223 179.994 1.00 17.16 246 LEU B N 1
ATOM 1264 C CA . LEU B 1 43 ? -0.765 62.772 179.783 1.00 18.15 246 LEU B CA 1
ATOM 1265 C C . LEU B 1 43 ? 0.515 62.080 180.120 1.00 18.87 246 LEU B C 1
ATOM 1266 O O . LEU B 1 43 ? 0.512 60.857 180.286 1.00 20.68 246 LEU B O 1
ATOM 1271 N N . HIS B 1 44 ? 1.618 62.826 180.127 1.00 17.74 247 HIS B N 1
ATOM 1272 C CA . HIS B 1 44 ? 2.973 62.329 180.334 1.00 19.11 247 HIS B CA 1
ATOM 1273 C C . HIS B 1 44 ? 3.472 61.428 179.175 1.00 19.87 247 HIS B C 1
ATOM 1274 O O . HIS B 1 44 ? 4.531 60.832 179.305 1.00 22.10 247 HIS B O 1
ATOM 1281 N N . SER B 1 45 ? 2.741 61.362 178.052 1.00 19.36 248 SER B N 1
ATOM 1282 C CA . SER B 1 45 ? 3.115 60.571 176.886 1.00 19.74 248 SER B CA 1
ATOM 1283 C C . SER B 1 45 ? 3.559 61.496 175.760 1.00 18.58 248 SER B C 1
ATOM 1284 O O . SER B 1 45 ? 3.193 62.658 175.730 1.00 18.13 248 SER B O 1
ATOM 1287 N N . TYR B 1 46 ? 4.382 60.995 174.856 1.00 18.03 249 TYR B N 1
ATOM 1288 C CA . TYR B 1 46 ? 4.861 61.771 173.709 1.00 17.98 249 TYR B CA 1
ATOM 1289 C C . TYR B 1 46 ? 4.314 61.186 172.374 1.00 18.53 249 TYR B C 1
ATOM 1290 O O . TYR B 1 46 ? 4.565 61.759 171.324 1.00 18.75 249 TYR B O 1
ATOM 1299 N N . THR B 1 47 ? 3.621 60.034 172.403 1.00 18.58 250 THR B N 1
ATOM 1300 C CA . THR B 1 47 ? 3.040 59.449 171.208 1.00 20.03 250 THR B CA 1
ATOM 1301 C C . THR B 1 47 ? 1.716 58.777 171.539 1.00 21.01 250 THR B C 1
ATOM 1302 O O . THR B 1 47 ? 1.522 58.327 172.665 1.00 21.21 250 THR B O 1
ATOM 1306 N N . LYS B 1 48 ? 0.803 58.747 170.576 1.00 21.98 251 LYS B N 1
ATOM 1307 C CA . LYS B 1 48 ? -0.518 58.106 170.741 1.00 24.16 251 LYS B CA 1
ATOM 1308 C C . LYS B 1 48 ? -1.155 57.881 169.375 1.00 27.07 251 LYS B C 1
ATOM 1309 O O . LYS B 1 48 ? -0.666 58.397 168.376 1.00 26.04 251 LYS B O 1
ATOM 1315 N N . LEU B 1 49 ? -2.233 57.096 169.325 1.00 29.96 252 LEU B N 1
ATOM 1316 C CA . LEU B 1 49 ? -2.960 56.840 168.092 1.00 32.84 252 LEU B CA 1
ATOM 1317 C C . LEU B 1 49 ? -4.296 57.582 168.145 1.00 35.48 252 LEU B C 1
ATOM 1318 O O . LEU B 1 49 ? -5.007 57.446 169.137 1.00 35.73 252 LEU B O 1
ATOM 1323 N N . LYS B 1 50 ? -4.654 58.354 167.097 1.00 37.61 253 LYS B N 1
ATOM 1324 C CA . LYS B 1 50 ? -5.943 59.052 167.079 1.00 40.41 253 LYS B CA 1
ATOM 1325 C C . LYS B 1 50 ? -7.035 57.992 166.952 1.00 43.43 253 LYS B C 1
ATOM 1326 O O . LYS B 1 50 ? -7.123 57.296 165.937 1.00 42.97 253 LYS B O 1
ATOM 1332 N N . GLY B 1 51 ? -7.788 57.823 168.036 1.00 45.71 254 GLY B N 1
ATOM 1333 C CA . GLY B 1 51 ? -8.741 56.735 168.159 1.00 47.83 254 GLY B CA 1
ATOM 1334 C C . GLY B 1 51 ? -7.871 55.576 168.585 1.00 49.87 254 GLY B C 1
ATOM 1335 O O . GLY B 1 51 ? -7.375 55.550 169.718 1.00 50.71 254 GLY B O 1
ATOM 1336 N N . GLN B 1 52 ? -7.544 54.712 167.627 1.00 50.19 255 GLN B N 1
ATOM 1337 C CA . GLN B 1 52 ? -6.628 53.585 167.799 1.00 50.87 255 GLN B CA 1
ATOM 1338 C C . GLN B 1 52 ? -6.117 53.069 166.434 1.00 51.04 255 GLN B C 1
ATOM 1339 O O . GLN B 1 52 ? -5.688 51.922 166.342 1.00 51.13 255 GLN B O 1
ATOM 1341 N N . LYS B 1 53 ? -6.168 53.907 165.383 1.00 50.76 256 LYS B N 1
ATOM 1342 C CA . LYS B 1 53 ? -5.748 53.532 164.046 1.00 51.00 256 LYS B CA 1
ATOM 1343 C C . LYS B 1 53 ? -4.247 53.582 163.969 1.00 51.29 256 LYS B C 1
ATOM 1344 O O . LYS B 1 53 ? -3.661 54.634 164.227 1.00 51.77 256 LYS B O 1
ATOM 1347 N N . LYS B 1 54 ? -3.616 52.457 163.594 1.00 50.71 257 LYS B N 1
ATOM 1348 C CA . LYS B 1 54 ? -2.164 52.361 163.459 1.00 50.36 257 LYS B CA 1
ATOM 1349 C C . LYS B 1 54 ? -1.630 53.368 162.433 1.00 49.82 257 LYS B C 1
ATOM 1350 O O . LYS B 1 54 ? -0.526 53.891 162.606 1.00 50.45 257 LYS B O 1
ATOM 1352 N N . SER B 1 55 ? -2.432 53.669 161.387 1.00 48.33 258 SER B N 1
ATOM 1353 C CA . SER B 1 55 ? -2.076 54.639 160.353 1.00 47.31 258 SER B CA 1
ATOM 1354 C C . SER B 1 55 ? -2.448 56.087 160.748 1.00 44.97 258 SER B C 1
ATOM 1355 O O . SER B 1 55 ? -2.506 56.947 159.873 1.00 46.05 258 SER B O 1
ATOM 1358 N N . ALA B 1 56 ? -2.711 56.358 162.034 1.00 41.56 259 ALA B N 1
ATOM 1359 C CA . ALA B 1 56 ? -3.037 57.708 162.485 1.00 38.84 259 ALA B CA 1
ATOM 1360 C C . ALA B 1 56 ? -2.249 58.042 163.767 1.00 34.87 259 ALA B C 1
ATOM 1361 O O . ALA B 1 56 ? -2.810 58.543 164.740 1.00 35.08 259 ALA B O 1
ATOM 1363 N N . ARG B 1 57 ? -0.948 57.750 163.764 1.00 31.20 260 ARG B N 1
ATOM 1364 C CA . ARG B 1 57 ? -0.097 58.042 164.915 1.00 28.06 260 ARG B CA 1
ATOM 1365 C C . ARG B 1 57 ? 0.163 59.535 165.014 1.00 24.82 260 ARG B C 1
ATOM 1366 O O . ARG B 1 57 ? 0.328 60.219 163.996 1.00 24.61 260 ARG B O 1
ATOM 1374 N N . GLN B 1 58 ? 0.228 60.038 166.243 1.00 22.26 261 GLN B N 1
ATOM 1375 C CA . GLN B 1 58 ? 0.568 61.434 166.467 1.00 20.99 261 GLN B CA 1
ATOM 1376 C C . GLN B 1 58 ? 1.750 61.511 167.446 1.00 20.22 261 GLN B C 1
ATOM 1377 O O . GLN B 1 58 ? 1.969 60.588 168.228 1.00 21.11 261 GLN B O 1
ATOM 1383 N N . TYR B 1 59 ? 2.429 62.652 167.475 1.00 19.04 262 TYR B N 1
ATOM 1384 C CA . TYR B 1 59 ? 3.483 62.925 168.451 1.00 18.53 262 TYR B CA 1
ATOM 1385 C C . TYR B 1 59 ? 3.237 64.300 169.044 1.00 16.50 262 TYR B C 1
ATOM 1386 O O . TYR B 1 59 ? 2.771 65.198 168.343 1.00 16.58 262 TYR B O 1
ATOM 1395 N N . HIS B 1 60 ? 3.539 64.473 170.335 1.00 14.69 263 HIS B N 1
ATOM 1396 C CA . HIS B 1 60 ? 3.443 65.768 171.003 1.00 13.95 263 HIS B CA 1
ATOM 1397 C C . HIS B 1 60 ? 4.768 66.495 170.762 1.00 14.60 263 HIS B C 1
ATOM 1398 O O . HIS B 1 60 ? 5.851 65.907 171.020 1.00 14.80 263 HIS B O 1
ATOM 1405 N N . VAL B 1 61 ? 4.712 67.767 170.293 1.00 13.76 264 VAL B N 1
ATOM 1406 C CA . VAL B 1 61 ? 5.950 68.501 170.018 1.00 14.43 264 VAL B CA 1
ATOM 1407 C C . VAL B 1 61 ? 5.891 69.909 170.621 1.00 14.04 264 VAL B C 1
ATOM 1408 O O . VAL B 1 61 ? 4.794 70.475 170.797 1.00 14.52 264 VAL B O 1
ATOM 1412 N N . GLN B 1 62 ? 7.081 70.493 170.873 1.00 12.16 265 GLN B N 1
ATOM 1413 C CA . GLN B 1 62 ? 7.235 71.907 171.208 1.00 12.31 265 GLN B CA 1
ATOM 1414 C C . GLN B 1 62 ? 7.705 72.578 169.937 1.00 15.02 265 GLN B C 1
ATOM 1415 O O . GLN B 1 62 ? 8.557 72.007 169.234 1.00 16.50 265 GLN B O 1
ATOM 1421 N N . PHE B 1 63 ? 7.220 73.793 169.650 1.00 14.58 266 PHE B N 1
ATOM 1422 C CA . PHE B 1 63 ? 7.761 74.525 168.502 1.00 14.89 266 PHE B CA 1
ATOM 1423 C C . PHE B 1 63 ? 8.822 75.435 169.045 1.00 15.26 266 PHE B C 1
ATOM 1424 O O . PHE B 1 63 ? 8.568 76.159 170.005 1.00 16.15 266 PHE B O 1
ATOM 1432 N N . PHE B 1 64 ? 10.022 75.425 168.431 1.00 15.06 267 PHE B N 1
ATOM 1433 C CA . PHE B 1 64 ? 11.062 76.370 168.826 1.00 15.15 267 PHE B CA 1
ATOM 1434 C C . PHE B 1 64 ? 10.630 77.785 168.358 1.00 17.83 267 PHE B C 1
ATOM 1435 O O . PHE B 1 64 ? 9.803 77.929 167.446 1.00 18.57 267 PHE B O 1
ATOM 1443 N N . GLY B 1 65 ? 11.177 78.809 168.986 1.00 18.43 268 GLY B N 1
ATOM 1444 C CA . GLY B 1 65 ? 10.848 80.182 168.619 1.00 19.18 268 GLY B CA 1
ATOM 1445 C C . GLY B 1 65 ? 10.928 81.114 169.800 1.00 19.50 268 GLY B C 1
ATOM 1446 O O . GLY B 1 65 ? 11.458 80.744 170.853 1.00 20.18 268 GLY B O 1
ATOM 1447 N N . ASP B 1 66 ? 10.370 82.304 169.660 1.00 19.31 269 ASP B N 1
ATOM 1448 C CA . ASP B 1 66 ? 10.451 83.319 170.727 1.00 20.29 269 ASP B CA 1
ATOM 1449 C C . ASP B 1 66 ? 9.372 83.260 171.795 1.00 19.90 269 ASP B C 1
ATOM 1450 O O . ASP B 1 66 ? 9.372 84.090 172.693 1.00 19.72 269 ASP B O 1
ATOM 1455 N N . ALA B 1 67 ? 8.440 82.319 171.675 1.00 18.91 270 ALA B N 1
ATOM 1456 C CA . ALA B 1 67 ? 7.371 82.098 172.657 1.00 17.73 270 ALA B CA 1
ATOM 1457 C C . ALA B 1 67 ? 7.039 80.603 172.622 1.00 16.96 270 ALA B C 1
ATOM 1458 O O . ALA B 1 67 ? 7.252 79.942 171.601 1.00 16.86 270 ALA B O 1
ATOM 1460 N N . PRO B 1 68 ? 6.550 80.034 173.734 1.00 16.97 271 PRO B N 1
ATOM 1461 C CA . PRO B 1 68 ? 6.243 78.595 173.731 1.00 16.58 271 PRO B CA 1
ATOM 1462 C C . PRO B 1 68 ? 4.974 78.268 172.979 1.00 16.65 271 PRO B C 1
ATOM 1463 O O . PRO B 1 68 ? 4.006 79.002 173.077 1.00 17.46 271 PRO B O 1
ATOM 1467 N N . GLU B 1 69 ? 4.959 77.129 172.292 1.00 16.02 272 GLU B N 1
ATOM 1468 C CA . GLU B 1 69 ? 3.789 76.611 171.596 1.00 16.89 272 GLU B CA 1
ATOM 1469 C C . GLU B 1 69 ? 3.954 75.097 171.507 1.00 16.16 272 GLU B C 1
ATOM 1470 O O . GLU B 1 69 ? 5.077 74.601 171.383 1.00 16.95 272 GLU B O 1
ATOM 1476 N N . ARG B 1 70 ? 2.872 74.359 171.656 1.00 13.82 273 ARG B N 1
ATOM 1477 C CA . ARG B 1 70 ? 2.934 72.881 171.660 1.00 13.33 273 ARG B CA 1
ATOM 1478 C C . ARG B 1 70 ? 1.711 72.306 170.961 1.00 14.53 273 ARG B C 1
ATOM 1479 O O . ARG B 1 70 ? 0.659 72.983 170.910 1.00 16.47 273 ARG B O 1
ATOM 1487 N N . ALA B 1 71 ? 1.823 71.108 170.384 1.00 13.73 274 ALA B N 1
ATOM 1488 C CA . ALA B 1 71 ? 0.659 70.513 169.691 1.00 14.47 274 ALA B CA 1
ATOM 1489 C C . ALA B 1 71 ? 0.880 69.042 169.525 1.00 14.97 274 ALA B C 1
ATOM 1490 O O . ALA B 1 71 ? 2.029 68.624 169.438 1.00 14.88 274 ALA B O 1
ATOM 1492 N N . TRP B 1 72 ? -0.202 68.272 169.421 1.00 14.95 275 TRP B N 1
ATOM 1493 C CA . TRP B 1 72 ? -0.162 66.876 169.022 1.00 16.11 275 TRP B CA 1
ATOM 1494 C C . TRP B 1 72 ? -0.266 66.966 167.474 1.00 18.14 275 TRP B C 1
ATOM 1495 O O . TRP B 1 72 ? -1.147 67.651 166.945 1.00 18.65 275 TRP B O 1
ATOM 1506 N N . ILE B 1 73 ? 0.672 66.352 166.761 1.00 18.87 276 ILE B N 1
ATOM 1507 C CA . ILE B 1 73 ? 0.730 66.445 165.305 1.00 20.34 276 ILE B CA 1
ATOM 1508 C C . ILE B 1 73 ? 0.827 65.049 164.720 1.00 21.18 276 ILE B C 1
ATOM 1509 O O . ILE B 1 73 ? 1.549 64.206 165.249 1.00 20.53 276 ILE B O 1
ATOM 1514 N N . PHE B 1 74 ? 0.143 64.803 163.590 1.00 22.57 277 PHE B N 1
ATOM 1515 C CA . PHE B 1 74 ? 0.237 63.522 162.915 1.00 24.42 277 PHE B CA 1
ATOM 1516 C C . PHE B 1 74 ? 1.647 63.270 162.435 1.00 25.76 277 PHE B C 1
ATOM 1517 O O . PHE B 1 74 ? 2.279 64.173 161.891 1.00 25.86 277 PHE B O 1
ATOM 1525 N N . GLU B 1 75 ? 2.125 62.039 162.607 1.00 26.68 278 GLU B N 1
ATOM 1526 C CA . GLU B 1 75 ? 3.443 61.615 162.158 1.00 28.73 278 GLU B CA 1
ATOM 1527 C C . GLU B 1 75 ? 3.658 61.922 160.641 1.00 30.20 278 GLU B C 1
ATOM 1528 O O . GLU B 1 75 ? 4.786 62.213 160.243 1.00 30.57 278 GLU B O 1
ATOM 1534 N N . LYS B 1 76 ? 2.554 61.985 159.831 1.00 29.89 279 LYS B N 1
ATOM 1535 C CA . LYS B 1 76 ? 2.641 62.305 158.393 1.00 30.07 279 LYS B CA 1
ATOM 1536 C C . LYS B 1 76 ? 2.928 63.783 158.115 1.00 29.11 279 LYS B C 1
ATOM 1537 O O . LYS B 1 76 ? 3.302 64.138 156.990 1.00 29.71 279 LYS B O 1
ATOM 1543 N N . SER B 1 77 ? 2.713 64.659 159.108 1.00 26.35 280 SER B N 1
ATOM 1544 C CA . SER B 1 77 ? 3.045 66.071 158.963 1.00 25.93 280 SER B CA 1
ATOM 1545 C C . SER B 1 77 ? 4.413 66.415 159.586 1.00 24.14 280 SER B C 1
ATOM 1546 O O . SER B 1 77 ? 4.711 67.592 159.765 1.00 24.07 280 SER B O 1
ATOM 1549 N N . LEU B 1 78 ? 5.215 65.401 159.961 1.00 22.68 281 LEU B N 1
ATOM 1550 C CA . LEU B 1 78 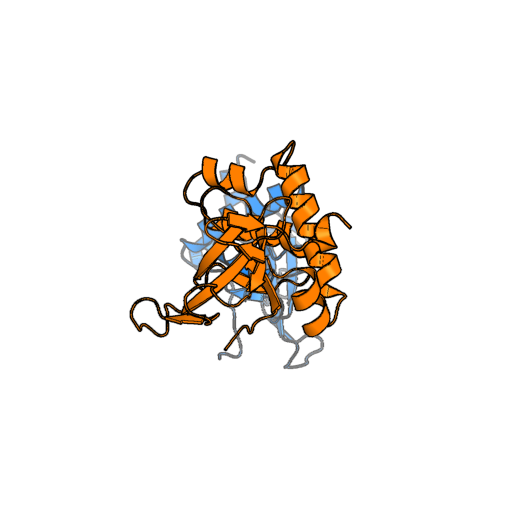? 6.541 65.619 160.548 1.00 21.88 281 LEU B CA 1
ATOM 1551 C C . LEU B 1 78 ? 7.594 65.049 159.609 1.00 22.91 281 LEU B C 1
ATOM 1552 O O . LEU B 1 78 ? 7.364 64.022 158.987 1.00 23.52 281 LEU B O 1
ATOM 1557 N N . VAL B 1 79 ? 8.780 65.642 159.597 1.00 23.23 282 VAL B N 1
ATOM 1558 C CA . VAL B 1 79 ? 9.909 65.177 158.789 1.00 23.86 282 VAL B CA 1
ATOM 1559 C C . VAL B 1 79 ? 11.126 65.275 159.719 1.00 23.37 282 VAL B C 1
ATOM 1560 O O . VAL B 1 79 ? 11.330 66.352 160.280 1.00 23.87 282 VAL B O 1
ATOM 1564 N N . ALA B 1 80 ? 11.960 64.215 159.858 1.00 22.19 283 ALA B N 1
ATOM 1565 C CA . ALA B 1 80 ? 13.165 64.272 160.722 1.00 22.61 283 ALA B CA 1
ATOM 1566 C C . ALA B 1 80 ? 14.018 65.531 160.449 1.00 22.41 283 ALA B C 1
ATOM 1567 O O . ALA B 1 80 ? 14.253 65.847 159.274 1.00 21.98 283 ALA B O 1
ATOM 1569 N N . PHE B 1 81 ? 14.410 66.294 161.515 1.00 21.35 284 PHE B N 1
ATOM 1570 C CA . PHE B 1 81 ? 15.190 67.518 161.346 1.00 21.88 284 PHE B CA 1
ATOM 1571 C C . PHE B 1 81 ? 16.694 67.196 161.273 1.00 25.43 284 PHE B C 1
ATOM 1572 O O . PHE B 1 81 ? 17.274 66.641 162.215 1.00 25.96 284 PHE B O 1
ATOM 1580 N N . GLU B 1 82 ? 17.312 67.604 160.182 1.00 27.58 285 GLU B N 1
ATOM 1581 C CA . GLU B 1 82 ? 18.736 67.441 159.911 1.00 30.23 285 GLU B CA 1
ATOM 1582 C C . GLU B 1 82 ? 19.454 68.800 159.850 1.00 31.23 285 GLU B C 1
ATOM 1583 O O . GLU B 1 82 ? 20.621 68.881 160.218 1.00 33.03 285 GLU B O 1
ATOM 1589 N N . GLY B 1 83 ? 18.764 69.840 159.390 1.00 29.44 286 GLY B N 1
ATOM 1590 C CA . GLY B 1 83 ? 19.314 71.187 159.298 1.00 28.79 286 GLY B CA 1
ATOM 1591 C C . GLY B 1 83 ? 18.426 72.138 158.519 1.00 28.19 286 GLY B C 1
ATOM 1592 O O . GLY B 1 83 ? 17.519 71.696 157.811 1.00 28.60 286 GLY B O 1
ATOM 1593 N N . GLU B 1 84 ? 18.688 73.445 158.615 1.00 27.81 287 GLU B N 1
ATOM 1594 C CA . GLU B 1 84 ? 17.910 74.468 157.886 1.00 28.21 287 GLU B CA 1
ATOM 1595 C C . GLU B 1 84 ? 17.877 74.224 156.371 1.00 28.92 287 GLU B C 1
ATOM 1596 O O . GLU B 1 84 ? 16.901 74.587 155.710 1.00 29.28 287 GLU B O 1
ATOM 1602 N N . GLY B 1 85 ? 18.942 73.636 155.833 1.00 28.82 288 GLY B N 1
ATOM 1603 C CA . GLY B 1 85 ? 19.038 73.351 154.403 1.00 29.65 288 GLY B CA 1
ATOM 1604 C C . GLY B 1 85 ? 17.892 72.549 153.826 1.00 30.05 288 GLY B C 1
ATOM 1605 O O . GLY B 1 85 ? 17.666 72.594 152.615 1.00 31.08 288 GLY B O 1
ATOM 1606 N N . GLN B 1 86 ? 17.121 71.837 154.677 1.00 28.72 289 GLN B N 1
ATOM 1607 C CA . GLN B 1 86 ? 15.976 71.070 154.193 1.00 28.72 289 GLN B CA 1
ATOM 1608 C C . GLN B 1 86 ? 14.780 71.976 153.864 1.00 29.42 289 GLN B C 1
ATOM 1609 O O . GLN B 1 86 ? 13.928 71.560 153.093 1.00 30.38 289 GLN B O 1
ATOM 1615 N N . PHE B 1 87 ? 14.676 73.161 154.483 1.00 29.22 290 PHE B N 1
ATOM 1616 C CA . PHE B 1 87 ? 13.533 74.078 154.324 1.00 29.74 290 PHE B CA 1
ATOM 1617 C C . PHE B 1 87 ? 13.110 74.339 152.880 1.00 31.22 290 PHE B C 1
ATOM 1618 O O . PHE B 1 87 ? 11.926 74.192 152.567 1.00 31.85 290 PHE B O 1
ATOM 1626 N N . GLU B 1 88 ? 14.060 74.699 151.993 1.00 31.04 291 GLU B N 1
ATOM 1627 C CA . GLU B 1 88 ? 13.708 74.973 150.599 1.00 31.21 291 GLU B CA 1
ATOM 1628 C C . GLU B 1 88 ? 13.016 73.798 149.912 1.00 31.04 291 GLU B C 1
ATOM 1629 O O . GLU B 1 88 ? 11.998 74.008 149.262 1.00 31.18 291 GLU B O 1
ATOM 1631 N N . LYS B 1 89 ? 13.524 72.569 150.099 1.00 30.88 292 LYS B N 1
ATOM 1632 C CA . LYS B 1 89 ? 12.923 71.372 149.505 1.00 31.49 292 LYS B CA 1
ATOM 1633 C C . LYS B 1 89 ? 11.551 71.057 150.103 1.00 31.68 292 LYS B C 1
ATOM 1634 O O . LYS B 1 89 ? 10.642 70.627 149.375 1.00 32.18 292 LYS B O 1
ATOM 1636 N N . LEU B 1 90 ? 11.381 71.293 151.425 1.00 30.60 293 LEU B N 1
ATOM 1637 C CA . LEU B 1 90 ? 10.094 71.063 152.101 1.00 29.80 293 LEU B CA 1
ATOM 1638 C C . LEU B 1 90 ? 9.020 71.950 151.485 1.00 29.44 293 LEU B C 1
ATOM 1639 O O . LEU B 1 90 ? 7.941 71.459 151.154 1.00 29.26 293 LEU B O 1
ATOM 1644 N N . CYS B 1 91 ? 9.339 73.236 151.271 1.00 29.27 294 CYS B N 1
ATOM 1645 C CA . CYS B 1 91 ? 8.447 74.203 150.631 1.00 29.97 294 CYS B CA 1
ATOM 1646 C C . CYS B 1 91 ? 8.090 73.773 149.209 1.00 32.30 294 CYS B C 1
ATOM 1647 O O . CYS B 1 91 ? 6.937 73.903 148.798 1.00 33.06 294 CYS B O 1
ATOM 1650 N N . GLN B 1 92 ? 9.078 73.317 148.446 1.00 33.25 295 GLN B N 1
ATOM 1651 C CA . GLN B 1 92 ? 8.858 72.922 147.057 1.00 34.87 295 GLN B CA 1
ATOM 1652 C C . GLN B 1 92 ? 7.979 71.688 146.943 1.00 35.32 295 GLN B C 1
ATO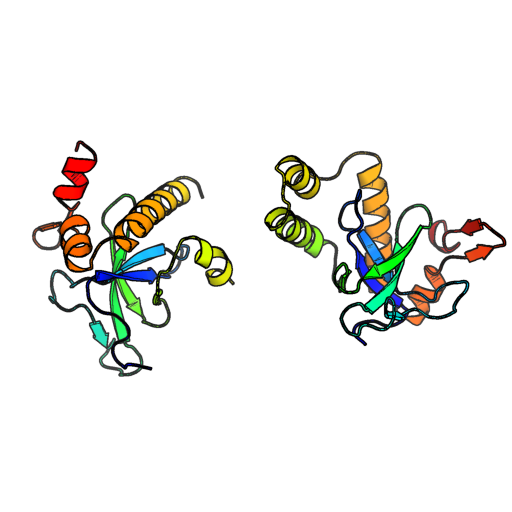M 1653 O O . GLN B 1 92 ? 7.100 71.650 146.084 1.00 34.95 295 GLN B O 1
ATOM 1659 N N . GLU B 1 93 ? 8.180 70.706 147.829 1.00 35.88 296 GLU B N 1
ATOM 1660 C CA . GLU B 1 93 ? 7.386 69.477 147.827 1.00 36.98 296 GLU B CA 1
ATOM 1661 C C . GLU B 1 93 ? 5.955 69.780 148.249 1.00 37.41 296 GLU B C 1
ATOM 1662 O O . GLU B 1 93 ? 5.019 69.255 147.646 1.00 38.23 296 GLU B O 1
ATOM 1668 N N . SER B 1 94 ? 5.775 70.647 149.260 1.00 36.26 297 SER B N 1
ATOM 1669 C CA . SER B 1 94 ? 4.433 71.020 149.695 1.00 36.19 297 SER B CA 1
ATOM 1670 C C . SER B 1 94 ? 3.731 71.859 148.603 1.00 37.15 297 SER B C 1
ATOM 1671 O O . SER B 1 94 ? 2.523 71.715 148.419 1.00 37.60 297 SER B O 1
ATOM 1674 N N . ALA B 1 95 ? 4.480 72.704 147.870 1.00 37.23 298 ALA B N 1
ATOM 1675 C CA . ALA B 1 95 ? 3.919 73.533 146.782 1.00 38.54 298 ALA B CA 1
ATOM 1676 C C . ALA B 1 95 ? 3.468 72.690 145.605 1.00 40.07 298 ALA B C 1
ATOM 1677 O O . ALA B 1 95 ? 2.481 73.029 144.959 1.00 40.20 298 ALA B O 1
ATOM 1679 N N . LYS B 1 96 ? 4.173 71.576 145.343 1.00 40.96 299 LYS B N 1
ATOM 1680 C CA . LYS B 1 96 ? 3.839 70.604 144.306 1.00 41.99 299 LYS B CA 1
ATOM 1681 C C . LYS B 1 96 ? 2.458 69.977 144.578 1.00 42.67 299 LYS B C 1
ATOM 1682 O O . LYS B 1 96 ? 1.792 69.551 143.642 1.00 42.78 299 LYS B O 1
ATOM 1688 N N . GLN B 1 97 ? 2.037 69.889 145.853 1.00 43.11 300 GLN B N 1
ATOM 1689 C CA . GLN B 1 97 ? 0.738 69.316 146.194 1.00 44.02 300 GLN B CA 1
ATOM 1690 C C . GLN B 1 97 ? -0.250 70.312 146.769 1.00 44.26 300 GLN B C 1
ATOM 1691 O O . GLN B 1 97 ? -1.211 69.894 147.403 1.00 44.20 300 GLN B O 1
ATOM 1697 N N . ALA B 1 98 ? -0.037 71.616 146.552 1.00 44.55 301 ALA B N 1
ATOM 1698 C CA . ALA B 1 98 ? -0.971 72.637 147.022 1.00 45.86 301 ALA B CA 1
ATOM 1699 C C . ALA B 1 98 ? -2.065 72.794 145.966 1.00 47.25 301 ALA B C 1
ATOM 1700 O O . ALA B 1 98 ? -1.776 72.822 144.770 1.00 47.42 301 ALA B O 1
ATOM 1702 N N . PRO B 1 99 ? -3.331 72.884 146.383 1.00 48.17 302 PRO B N 1
ATOM 1703 C CA . PRO B 1 99 ? -4.420 72.988 145.395 1.00 48.73 302 PRO B CA 1
ATOM 1704 C C . PRO B 1 99 ? -4.451 74.289 144.590 1.00 48.99 302 PRO B C 1
ATOM 1705 O O . PRO B 1 99 ? -4.510 74.256 143.361 1.00 49.82 302 PRO B O 1
ATOM 1709 N N . THR B 1 100 ? -4.393 75.433 145.279 1.00 47.84 303 THR B N 1
ATOM 1710 C CA . THR B 1 100 ? -4.526 76.748 144.673 1.00 47.00 303 THR B CA 1
ATOM 1711 C C . THR B 1 100 ? -3.195 77.456 144.416 1.00 45.72 303 THR B C 1
ATOM 1712 O O . THR B 1 100 ? -2.178 77.109 145.018 1.00 45.56 303 THR B O 1
ATOM 1716 N N . LYS B 1 101 ? -3.227 78.492 143.557 1.00 44.30 304 LYS B N 1
ATOM 1717 C CA . LYS B 1 101 ? -2.080 79.335 143.257 1.00 43.38 304 LYS B CA 1
ATOM 1718 C C . LYS B 1 101 ? -1.663 80.094 144.524 1.00 41.93 304 LYS B C 1
ATOM 1719 O O . LYS B 1 101 ? -0.472 80.229 144.779 1.00 42.33 304 LYS B O 1
ATOM 1725 N N . ALA B 1 102 ? -2.642 80.565 145.321 1.00 40.25 305 ALA B N 1
ATOM 1726 C CA . ALA B 1 102 ? -2.407 81.310 146.562 1.00 39.09 305 ALA B CA 1
ATOM 1727 C C . ALA B 1 102 ? -1.625 80.473 147.579 1.00 37.89 305 ALA B C 1
ATOM 1728 O O . ALA B 1 102 ? -0.726 80.993 148.239 1.00 37.81 305 ALA B O 1
ATOM 1730 N N . GLU B 1 103 ? -1.960 79.178 147.694 1.00 36.14 306 GLU B N 1
ATOM 1731 C CA . GLU B 1 103 ? -1.280 78.279 148.630 1.00 35.25 306 GLU B CA 1
ATOM 1732 C C . GLU B 1 103 ? 0.166 78.049 148.187 1.00 34.10 306 GLU B C 1
ATOM 1733 O O . GLU B 1 103 ? 1.062 77.950 149.036 1.00 33.58 306 GLU B O 1
ATOM 1735 N N . LYS B 1 104 ? 0.391 77.953 146.857 1.00 32.95 307 LYS B N 1
ATOM 1736 C CA . LYS B 1 104 ? 1.717 77.761 146.286 1.00 32.85 307 LYS B CA 1
ATOM 1737 C C . LYS B 1 104 ? 2.560 79.004 146.574 1.00 33.07 307 LYS B C 1
ATOM 1738 O O . LYS B 1 104 ? 3.741 78.876 146.873 1.00 32.88 307 LYS B O 1
ATOM 1744 N N . ILE B 1 105 ? 1.959 80.205 146.452 1.00 33.11 308 ILE B N 1
ATOM 1745 C CA . ILE B 1 105 ? 2.661 81.457 146.736 1.00 33.37 308 ILE B CA 1
ATOM 1746 C C . ILE B 1 105 ? 3.080 81.495 148.206 1.00 32.79 308 ILE B C 1
ATOM 1747 O O . ILE B 1 105 ? 4.224 8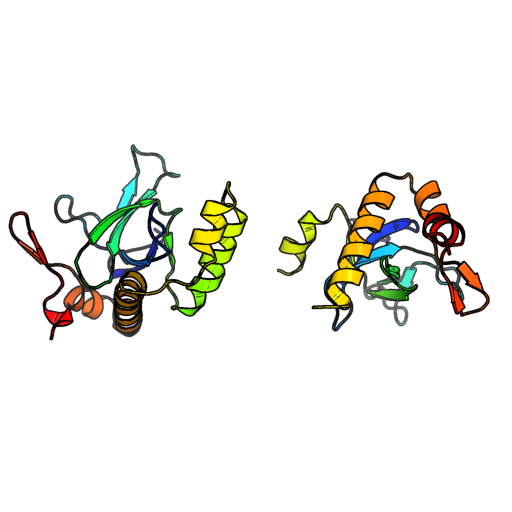1.824 148.488 1.00 32.82 308 ILE B O 1
ATOM 1752 N N . LYS B 1 106 ? 2.192 81.108 149.136 1.00 32.44 309 LYS B N 1
ATOM 1753 C CA . LYS B 1 106 ? 2.535 81.121 150.570 1.00 33.02 309 LYS B CA 1
ATOM 1754 C C . LYS B 1 106 ? 3.690 80.211 150.924 1.00 33.58 309 LYS B C 1
ATOM 1755 O O . LYS B 1 106 ? 4.417 80.477 151.879 1.00 33.90 309 LYS B O 1
ATOM 1761 N N . LEU B 1 107 ? 3.831 79.109 150.191 1.00 33.33 310 LEU B N 1
ATOM 1762 C CA . LEU B 1 107 ? 4.892 78.157 150.443 1.00 34.06 310 LEU B CA 1
ATOM 1763 C C . LEU B 1 107 ? 6.185 78.570 149.744 1.00 34.23 310 LEU B C 1
ATOM 1764 O O . LEU B 1 107 ? 7.260 78.378 150.302 1.00 33.73 310 LEU B O 1
ATOM 1769 N N . LEU B 1 108 ? 6.089 79.128 148.526 1.00 34.33 311 LEU B N 1
ATOM 1770 C CA . LEU B 1 108 ? 7.286 79.473 147.755 1.00 34.31 311 LEU B CA 1
ATOM 1771 C C . LEU B 1 108 ? 7.851 80.883 147.990 1.00 34.91 311 LEU B C 1
ATOM 1772 O O . LEU B 1 108 ? 9.031 81.102 147.703 1.00 35.61 311 LEU B O 1
ATOM 1777 N N . LYS B 1 109 ? 7.047 81.821 148.491 1.00 34.58 312 LYS B N 1
ATOM 1778 C CA . LYS B 1 109 ? 7.539 83.182 148.726 1.00 35.31 312 LYS B CA 1
ATOM 1779 C C . LYS B 1 109 ? 8.382 83.215 149.986 1.00 35.95 312 LYS B C 1
ATOM 1780 O O . LYS B 1 109 ? 7.933 82.762 151.040 1.00 36.32 312 LYS B O 1
ATOM 1786 N N . PRO B 1 110 ? 9.613 83.739 149.905 1.00 35.93 313 PRO B N 1
ATOM 1787 C CA . PRO B 1 110 ? 10.457 83.814 151.110 1.00 35.97 313 PRO B CA 1
ATOM 1788 C C . PRO B 1 110 ? 9.798 84.555 152.274 1.00 36.37 313 PRO B C 1
ATOM 1789 O O . PRO B 1 110 ? 9.106 85.553 152.080 1.00 36.78 313 PRO B O 1
ATOM 1793 N N . ILE B 1 111 ? 10.008 84.052 153.483 1.00 36.26 314 ILE B N 1
ATOM 1794 C CA . ILE B 1 111 ? 9.470 84.640 154.710 1.00 36.58 314 ILE B CA 1
ATOM 1795 C C . ILE B 1 111 ? 10.182 85.977 154.999 1.00 35.17 314 ILE B C 1
ATOM 1796 O O . ILE B 1 111 ? 11.389 8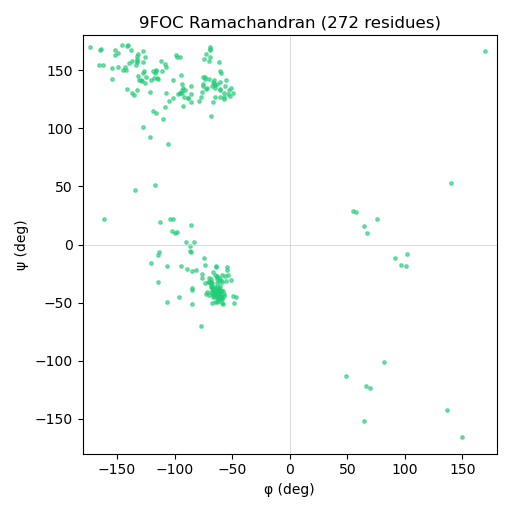6.080 154.779 1.00 34.55 314 ILE B O 1
ATOM 1801 N N . SER B 1 112 ? 9.449 86.994 155.500 1.00 34.14 315 SER B N 1
ATOM 1802 C CA . SER B 1 112 ? 10.075 88.270 155.833 1.00 34.17 315 SER B CA 1
ATOM 1803 C C . SER B 1 112 ? 9.423 88.943 157.052 1.00 33.49 315 SER B C 1
ATOM 1804 O O . SER B 1 112 ? 8.400 88.462 157.553 1.00 34.70 315 SER B O 1
ATOM 1807 N N . GLY B 1 113 ? 10.034 90.021 157.544 1.00 31.04 316 GLY B N 1
ATOM 1808 C CA . GLY B 1 113 ? 9.498 90.742 158.681 1.00 29.83 316 GLY B CA 1
ATOM 1809 C C . GLY B 1 113 ? 9.471 89.955 159.974 1.00 28.85 316 GLY B C 1
ATOM 1810 O O . GLY B 1 113 ? 10.299 89.063 160.194 1.00 28.41 316 GLY B O 1
ATOM 1811 N N . LYS B 1 114 ? 8.525 90.298 160.853 1.00 28.40 317 LYS B N 1
ATOM 1812 C CA . LYS B 1 114 ? 8.363 89.673 162.170 1.00 28.42 317 LYS B CA 1
ATOM 1813 C C . LYS B 1 114 ? 8.353 88.145 162.143 1.00 27.75 317 LYS B C 1
ATOM 1814 O O . LYS B 1 114 ? 8.998 87.512 162.993 1.00 27.18 317 LYS B O 1
ATOM 1816 N N . LEU B 1 115 ? 7.620 87.551 161.188 1.00 26.68 318 LEU B N 1
ATOM 1817 C CA . LEU B 1 115 ? 7.546 86.105 161.069 1.00 27.02 318 LEU B CA 1
ATOM 1818 C C . LEU B 1 115 ? 8.921 85.484 160.767 1.00 26.01 318 LEU B C 1
ATOM 1819 O O . LEU B 1 115 ? 9.239 84.414 161.274 1.00 25.46 318 LEU B O 1
ATOM 1824 N N . ARG B 1 116 ? 9.716 86.158 159.946 1.00 25.65 319 ARG B N 1
ATOM 1825 C CA . ARG B 1 116 ? 11.055 85.688 159.626 1.00 25.42 319 ARG B CA 1
ATOM 1826 C C . ARG B 1 116 ? 11.939 85.702 160.874 1.00 24.21 319 ARG B C 1
ATOM 1827 O O . ARG B 1 116 ? 12.633 84.719 161.105 1.00 24.39 319 ARG B O 1
ATOM 1835 N N . ALA B 1 117 ? 11.905 86.793 161.681 1.00 22.73 320 ALA B N 1
ATOM 1836 C CA . ALA B 1 117 ? 12.736 86.856 162.887 1.00 23.02 320 ALA B CA 1
ATOM 1837 C C . ALA B 1 117 ? 12.348 85.750 163.882 1.00 21.11 320 ALA B C 1
ATOM 1838 O O . ALA B 1 117 ? 13.240 85.142 164.486 1.00 20.77 320 ALA B O 1
ATOM 1840 N N . GLN B 1 118 ? 11.036 85.472 164.027 1.00 19.17 321 GLN B N 1
ATOM 1841 C CA . GLN B 1 118 ? 10.542 84.381 164.880 1.00 18.67 321 GLN B CA 1
ATOM 1842 C C . GLN B 1 118 ? 11.043 83.038 164.398 1.00 17.88 321 GLN B C 1
ATOM 1843 O O . GLN B 1 118 ? 11.519 82.228 165.207 1.00 17.25 321 GLN B O 1
ATOM 1849 N N . TRP B 1 119 ? 10.910 82.769 163.082 1.00 16.66 322 TRP B N 1
ATOM 1850 C CA . TRP B 1 119 ? 11.311 81.499 162.489 1.00 18.10 322 TRP B CA 1
ATOM 1851 C C . TRP B 1 119 ? 12.855 81.308 162.607 1.00 18.59 322 TRP B C 1
ATOM 1852 O O . TRP B 1 119 ? 13.323 80.195 162.902 1.00 17.71 322 TRP B O 1
ATOM 1863 N N . GLU B 1 120 ? 13.614 82.385 162.372 1.00 18.45 323 GLU B N 1
ATOM 1864 C CA . GLU B 1 120 ? 15.092 82.412 162.506 1.00 19.76 323 GLU B CA 1
ATOM 1865 C C . GLU B 1 120 ? 15.497 82.065 163.927 1.00 20.00 323 GLU B C 1
ATOM 1866 O O . GLU B 1 120 ? 16.470 81.337 164.131 1.00 20.45 323 GLU B O 1
ATOM 1872 N N . MET B 1 121 ? 14.749 82.570 164.912 1.00 20.69 324 MET B N 1
ATOM 1873 C CA . MET B 1 121 ? 15.014 82.252 166.309 1.00 21.20 324 MET B CA 1
ATOM 1874 C C . MET B 1 121 ? 14.710 80.765 166.575 1.00 20.21 324 MET B C 1
ATOM 1875 O O . MET B 1 121 ? 15.445 80.129 167.301 1.00 19.79 324 MET B O 1
ATOM 1880 N N . GLY B 1 122 ? 13.675 80.219 165.943 1.00 18.84 325 GLY B N 1
ATOM 1881 C CA . GLY B 1 122 ? 13.365 78.799 166.040 1.00 18.54 325 GLY B CA 1
ATOM 1882 C C . GLY B 1 122 ? 14.499 77.950 165.475 1.00 18.35 325 GLY B C 1
ATOM 1883 O O . GLY B 1 122 ? 14.876 76.916 166.053 1.00 17.45 325 GLY B O 1
ATOM 1884 N N . ILE B 1 123 ? 14.997 78.334 164.276 1.00 18.24 326 ILE B N 1
ATOM 1885 C CA . ILE B 1 123 ? 16.040 77.591 163.595 1.00 17.66 326 ILE B CA 1
ATOM 1886 C C . ILE B 1 123 ? 17.357 77.632 164.391 1.00 17.23 326 ILE B C 1
ATOM 1887 O O . ILE B 1 123 ? 18.002 76.594 164.504 1.00 16.70 326 ILE B O 1
ATOM 1892 N N . VAL B 1 124 ? 17.736 78.795 164.949 1.00 17.16 327 VAL B N 1
ATOM 1893 C CA . VAL B 1 124 ? 18.980 78.885 165.722 1.00 18.69 327 VAL B CA 1
ATOM 1894 C C . VAL B 1 124 ? 18.902 77.960 166.959 1.00 17.10 327 VAL B C 1
ATOM 1895 O O . VAL B 1 124 ? 19.879 77.273 167.289 1.00 16.40 327 VAL B O 1
ATOM 1899 N N . GLN B 1 125 ? 17.712 77.918 167.608 1.00 16.08 328 GLN B N 1
ATOM 1900 C CA . GLN B 1 125 ? 17.516 77.040 168.760 1.00 15.04 328 GLN B CA 1
ATOM 1901 C C . GLN B 1 125 ? 17.584 75.583 168.334 1.00 13.88 328 GLN B C 1
ATOM 1902 O O . GLN B 1 125 ? 18.126 74.766 169.078 1.00 13.94 328 GLN B O 1
ATOM 1908 N N . ALA B 1 126 ? 16.954 75.219 167.196 1.00 13.58 329 ALA B N 1
ATOM 1909 C CA . ALA B 1 126 ? 16.969 73.835 166.698 1.00 14.53 329 ALA B CA 1
ATOM 1910 C C . ALA B 1 126 ? 18.407 73.353 166.342 1.00 15.95 329 ALA B C 1
ATOM 1911 O O . ALA B 1 126 ? 18.765 72.199 166.586 1.00 15.28 329 ALA B O 1
ATOM 1913 N N . GLU B 1 127 ? 19.188 74.236 165.707 1.00 16.44 330 GLU B N 1
ATOM 1914 C CA . GLU B 1 127 ? 20.552 73.874 165.327 1.00 17.61 330 GLU B CA 1
ATOM 1915 C C . GLU B 1 127 ? 21.437 73.699 166.582 1.00 18.04 330 GLU B C 1
ATOM 1916 O O . GLU B 1 127 ? 22.246 72.782 166.607 1.00 18.41 330 GLU B O 1
ATOM 1922 N N . GLU B 1 128 ? 21.229 74.526 167.617 1.00 18.29 331 GLU B N 1
ATOM 1923 C CA . GLU B 1 128 ? 21.907 74.446 168.919 1.00 18.56 331 GLU B CA 1
ATOM 1924 C C . GLU B 1 128 ? 21.533 73.117 169.562 1.00 18.63 331 GLU B C 1
ATOM 1925 O O . GLU B 1 128 ? 22.413 72.348 169.966 1.00 18.78 331 GLU B O 1
ATOM 1931 N N . ALA B 1 129 ? 20.218 72.801 169.593 1.00 17.80 332 ALA B N 1
ATOM 1932 C CA . ALA B 1 129 ? 19.711 71.539 170.144 1.00 17.06 332 ALA B CA 1
ATOM 1933 C C . ALA B 1 129 ? 20.327 70.345 169.440 1.00 15.89 332 ALA B C 1
ATOM 1934 O O . ALA B 1 129 ? 20.722 69.395 170.104 1.00 14.71 332 ALA B O 1
ATOM 1936 N N . ALA B 1 130 ? 20.447 70.387 168.103 1.00 16.75 333 ALA B N 1
ATOM 1937 C CA . ALA B 1 130 ? 21.036 69.250 167.355 1.00 17.24 333 ALA B CA 1
ATOM 1938 C C . ALA B 1 130 ? 22.504 69.006 167.730 1.00 18.31 333 ALA B C 1
ATOM 1939 O O . ALA B 1 130 ? 22.983 67.899 167.580 1.00 18.76 333 ALA B O 1
ATOM 1941 N N . SER B 1 131 ? 23.208 70.032 168.174 1.00 19.24 334 SER B N 1
ATOM 1942 C CA . SER B 1 131 ? 24.624 69.895 168.551 1.00 20.42 334 SER B CA 1
ATOM 1943 C C . SER B 1 131 ? 24.809 69.421 170.019 1.00 20.15 334 SER B C 1
ATOM 1944 O O . SER B 1 131 ? 25.920 69.122 170.442 1.00 19.72 334 SER B O 1
ATOM 1947 N N . MET B 1 132 ? 23.724 69.326 170.791 1.00 19.62 335 MET B N 1
ATOM 1948 C CA . MET B 1 132 ? 23.741 68.885 172.175 1.00 19.19 335 MET B CA 1
ATOM 1949 C C . MET B 1 132 ? 23.360 67.399 172.269 1.00 18.66 335 MET B C 1
ATOM 1950 O O . MET B 1 132 ? 22.700 66.858 171.365 1.00 18.13 335 MET B O 1
ATOM 1955 N N . SER B 1 133 ? 23.696 66.738 173.405 1.00 17.89 336 SER B N 1
ATOM 1956 C CA . SER B 1 133 ? 23.194 65.373 173.621 1.00 17.60 336 SER B CA 1
ATOM 1957 C C . SER B 1 133 ? 21.638 65.488 173.853 1.00 16.46 336 SER B C 1
ATOM 1958 O O . SER B 1 133 ? 21.114 66.589 174.106 1.00 15.38 336 SER B O 1
ATOM 1961 N N . VAL B 1 134 ? 20.934 64.367 173.811 1.00 16.78 337 VAL B N 1
ATOM 1962 C CA . VAL B 1 134 ? 19.473 64.366 174.040 1.00 18.19 337 VAL B CA 1
ATOM 1963 C C . VAL B 1 134 ? 19.190 64.826 175.490 1.00 17.73 337 VAL B C 1
ATOM 1964 O O . VAL B 1 134 ? 18.293 65.617 175.698 1.00 17.74 337 VAL B O 1
ATOM 1968 N N . GLU B 1 135 ? 20.015 64.387 176.485 1.00 17.53 338 GLU B N 1
ATOM 1969 C CA . GLU B 1 135 ? 19.813 64.820 177.869 1.00 18.10 338 GLU B CA 1
ATOM 1970 C C . GLU B 1 135 ? 19.979 66.339 178.052 1.00 16.99 338 GLU B C 1
ATOM 1971 O O . GLU B 1 135 ? 19.194 66.991 178.764 1.00 16.67 338 GLU B O 1
ATOM 1977 N N . GLU B 1 136 ? 21.050 66.894 177.470 1.00 16.45 339 GLU B N 1
ATOM 1978 C CA . GLU B 1 136 ? 21.287 68.319 177.568 1.00 15.59 339 GLU B CA 1
ATOM 1979 C C . GLU B 1 136 ? 20.182 69.117 176.846 1.00 14.76 339 GLU B C 1
ATOM 1980 O O . GLU B 1 136 ? 19.772 70.146 177.360 1.00 14.19 339 GLU B O 1
ATOM 1986 N N . ARG B 1 137 ? 19.749 68.689 175.625 1.00 15.36 340 ARG B N 1
ATOM 1987 C CA . ARG B 1 137 ? 18.730 69.468 174.907 1.00 15.28 340 ARG B CA 1
ATOM 1988 C C . ARG B 1 137 ? 17.393 69.468 175.651 1.00 14.04 340 ARG B C 1
ATOM 1989 O O . ARG B 1 137 ? 16.737 70.491 175.676 1.00 13.74 340 ARG B O 1
ATOM 1997 N N . LYS B 1 138 ? 17.018 68.364 176.288 1.00 14.38 341 LYS B N 1
ATOM 1998 C CA . LYS B 1 138 ? 15.777 68.313 177.094 1.00 14.83 341 LYS B CA 1
ATOM 1999 C C . LYS B 1 138 ? 15.910 69.245 178.289 1.00 15.13 341 LYS B C 1
ATOM 2000 O O . LYS B 1 138 ? 14.979 69.974 178.620 1.00 15.41 341 LYS B O 1
ATOM 2006 N N . ALA B 1 139 ? 17.089 69.286 178.917 1.00 14.83 342 ALA B N 1
ATOM 2007 C CA . ALA B 1 139 ? 17.276 70.167 180.080 1.00 14.76 342 ALA B CA 1
ATOM 2008 C C . ALA B 1 139 ? 17.256 71.646 179.705 1.00 14.65 342 ALA B C 1
ATOM 2009 O O . ALA B 1 139 ? 16.817 72.486 180.497 1.00 15.81 342 ALA B O 1
ATOM 2011 N N . LYS B 1 140 ? 17.725 71.978 178.494 1.00 13.73 343 LYS B N 1
ATOM 2012 C CA . LYS B 1 140 ? 17.823 73.350 178.065 1.00 13.43 343 LYS B CA 1
ATOM 2013 C C . LYS B 1 140 ? 16.644 73.895 177.249 1.00 14.54 343 LYS B C 1
ATOM 2014 O O . LYS B 1 140 ? 16.558 75.133 177.079 1.00 15.36 343 LYS B O 1
ATOM 2020 N N . PHE B 1 141 ? 15.802 73.001 176.665 1.00 13.46 344 PHE B N 1
ATOM 2021 C CA . PHE B 1 141 ? 14.707 73.505 175.833 1.00 13.52 344 PHE B CA 1
ATOM 2022 C C . PHE B 1 141 ? 13.334 73.108 176.289 1.00 13.64 344 PHE B C 1
ATOM 2023 O O . PHE B 1 141 ? 12.393 73.705 175.781 1.00 13.29 344 PHE B O 1
ATOM 2031 N N . THR B 1 142 ? 13.175 72.096 177.175 1.00 13.08 345 THR B N 1
ATOM 2032 C CA . THR B 1 142 ? 11.805 71.731 177.626 1.00 13.45 345 THR B CA 1
ATOM 2033 C C . THR B 1 142 ? 11.120 72.892 178.329 1.00 13.59 345 THR B C 1
ATOM 2034 O O . THR B 1 142 ? 11.735 73.569 179.176 1.00 14.70 345 THR B O 1
ATOM 2038 N N . PHE B 1 143 ? 9.851 73.178 177.956 1.00 12.97 346 PHE B N 1
ATOM 2039 C CA . PHE B 1 143 ? 9.161 74.328 178.522 1.00 13.84 346 PHE B CA 1
ATOM 2040 C C . PHE B 1 143 ? 8.850 74.104 180.010 1.00 15.01 346 PHE B C 1
ATOM 2041 O O . PHE B 1 143 ? 8.807 72.965 180.457 1.00 13.87 346 PHE B O 1
ATOM 2049 N N . LEU B 1 144 ? 8.571 75.200 180.729 1.00 15.91 347 LEU B N 1
ATOM 2050 C CA . LEU B 1 144 ? 8.089 75.190 182.102 1.00 17.42 347 LEU B CA 1
ATOM 2051 C C . LEU B 1 144 ? 6.574 75.328 182.007 1.00 17.47 347 LEU B C 1
ATOM 2052 O O . LEU B 1 144 ? 6.082 76.205 181.282 1.00 18.67 347 LEU B O 1
ATOM 2057 N N . TYR B 1 145 ? 5.835 74.443 182.699 1.00 16.33 348 TYR B N 1
ATOM 2058 C CA . TYR B 1 145 ? 4.367 74.436 182.766 1.00 16.20 348 TYR B CA 1
ATOM 2059 C C . TYR B 1 145 ? 4.050 74.860 184.180 1.00 17.61 348 TYR B C 1
ATOM 2060 O O . TYR B 1 145 ? 4.423 74.155 185.136 1.00 18.10 348 TYR B O 1
ATOM 2069 N N . VAL B 1 146 ? 3.532 76.091 184.335 1.00 17.46 349 VAL B N 1
ATOM 2070 C CA . VAL B 1 146 ? 3.301 76.681 185.655 1.00 17.11 349 VAL B CA 1
ATOM 2071 C C . VAL B 1 146 ? 1.855 77.161 185.738 1.00 17.41 349 VAL B C 1
ATOM 2072 O O . VAL B 1 146 ? 1.485 78.230 185.204 1.00 17.61 349 VAL B O 1
ATOM 2076 N N . GLY B 1 147 ? 1.018 76.373 186.404 1.00 16.28 350 GLY B N 1
ATOM 2077 C CA . GLY B 1 147 ? -0.398 76.705 186.523 1.00 15.86 350 GLY B CA 1
ATOM 2078 C C . GLY B 1 147 ? -1.043 76.622 185.153 1.00 17.00 350 GLY B C 1
ATOM 2079 O O . GLY B 1 147 ? -0.933 75.584 184.478 1.00 16.58 350 GLY B O 1
ATOM 2080 N N . ASP B 1 148 ? -1.637 77.729 184.686 1.00 17.38 351 ASP B N 1
ATOM 2081 C CA . ASP B 1 148 ? -2.211 77.752 183.333 1.00 19.52 351 ASP B CA 1
ATOM 2082 C C . ASP B 1 148 ? -1.301 78.425 182.302 1.00 21.48 351 ASP B C 1
ATOM 2083 O O . ASP B 1 148 ? -1.755 78.699 181.180 1.00 22.52 351 ASP B O 1
ATOM 2088 N N . GLN B 1 149 ? -0.049 78.714 182.675 1.00 21.78 352 GLN B N 1
ATOM 2089 C CA . GLN B 1 149 ? 0.910 79.400 181.828 1.00 22.64 352 GLN B CA 1
ATOM 2090 C C . GLN B 1 149 ? 1.972 78.471 181.322 1.00 21.99 352 GLN B C 1
ATOM 2091 O O . GLN B 1 149 ? 2.340 77.489 181.983 1.00 21.83 352 GLN B O 1
ATOM 2097 N N . LEU B 1 150 ? 2.520 78.823 180.175 1.00 21.18 353 LEU B N 1
ATOM 2098 C CA . LEU B 1 150 ? 3.600 78.077 179.562 1.00 21.87 353 LEU B CA 1
ATOM 2099 C C . LEU B 1 150 ? 4.752 79.090 179.440 1.00 21.69 353 LEU B C 1
ATOM 2100 O O . LEU B 1 150 ? 4.535 80.233 178.989 1.00 22.44 353 LEU B O 1
ATOM 2105 N N . HIS B 1 151 ? 5.931 78.708 179.870 1.00 20.18 354 HIS B N 1
ATOM 2106 C CA . HIS B 1 151 ? 7.093 79.563 179.706 1.00 20.57 354 HIS B CA 1
ATOM 2107 C C . HIS B 1 151 ? 8.138 78.882 178.863 1.00 19.92 354 HIS B C 1
ATOM 2108 O O . HIS B 1 151 ? 8.343 77.656 178.950 1.00 18.89 354 HIS B O 1
ATOM 2115 N N . LEU B 1 152 ? 8.915 79.683 178.120 1.00 18.81 355 LEU B N 1
ATOM 2116 C CA . LEU B 1 152 ? 10.096 79.156 177.434 1.00 18.87 355 LEU B CA 1
ATOM 2117 C C . LEU B 1 152 ? 11.061 78.608 178.507 1.00 19.40 355 LEU B C 1
ATOM 2118 O O . LEU B 1 152 ? 11.021 79.079 179.666 1.00 20.05 355 LEU B O 1
ATOM 2123 N N . ASN B 1 153 ? 11.963 77.688 178.145 1.00 18.47 356 ASN B N 1
ATOM 2124 C CA . ASN B 1 153 ? 12.984 77.259 179.107 1.00 19.23 356 ASN B CA 1
ATOM 2125 C C . ASN B 1 153 ? 13.840 78.510 179.496 1.00 20.44 356 ASN B C 1
ATOM 2126 O O . ASN B 1 153 ? 14.104 79.358 178.640 1.00 19.00 356 ASN B O 1
ATOM 2131 N N . PRO B 1 154 ? 14.107 78.713 180.796 1.00 21.93 357 PRO B N 1
ATOM 2132 C CA . PRO B 1 154 ? 14.893 79.892 181.212 1.00 22.83 357 PRO B CA 1
ATOM 2133 C C . PRO B 1 154 ? 16.254 80.021 180.502 1.00 23.22 357 PRO B C 1
ATOM 2134 O O . PRO B 1 154 ? 16.780 81.122 180.405 1.00 24.60 357 PRO B O 1
ATOM 2138 N N . GLN B 1 155 ? 16.799 78.926 179.967 1.00 22.58 358 GLN B N 1
ATOM 2139 C CA . GLN B 1 155 ? 18.072 78.941 179.226 1.00 22.78 358 GLN B CA 1
ATOM 2140 C C . GLN B 1 155 ? 17.979 79.766 177.908 1.00 23.34 358 GLN B C 1
ATOM 2141 O O . GLN B 1 155 ? 18.998 80.280 177.428 1.00 21.95 358 GLN B O 1
ATOM 2147 N N . VAL B 1 156 ? 16.779 79.895 177.330 1.00 24.84 359 VAL B N 1
ATOM 2148 C CA . VAL B 1 156 ? 16.608 80.650 176.078 1.00 27.34 359 VAL B CA 1
ATOM 2149 C C . VAL B 1 156 ? 17.087 82.110 176.205 1.00 29.82 359 VAL B C 1
ATOM 2150 O O . VAL B 1 156 ? 17.934 82.542 175.402 1.00 30.90 359 VAL B O 1
ATOM 2154 N N . ALA B 1 157 ? 16.633 82.822 177.221 1.00 30.70 360 ALA B N 1
ATOM 2155 C CA . ALA B 1 157 ? 17.049 84.209 177.472 1.00 32.95 360 ALA B CA 1
ATOM 2156 C C . ALA B 1 157 ? 18.488 84.286 178.035 1.00 34.70 360 ALA B C 1
ATOM 2157 O O . ALA B 1 157 ? 19.207 85.256 177.789 1.00 35.24 360 ALA B O 1
ATOM 2159 N N . LYS B 1 158 ? 18.885 83.290 178.828 1.00 34.95 361 LYS B N 1
ATOM 2160 C CA . LYS B 1 158 ? 20.213 83.267 179.434 1.00 35.63 361 LYS B CA 1
ATOM 2161 C C . LYS B 1 158 ? 21.296 83.131 178.359 1.00 35.40 361 LYS B C 1
ATOM 2162 O O . LYS B 1 158 ? 22.276 83.870 178.379 1.00 34.28 361 LYS B O 1
#

Secondary structure (DSSP, 8-state):
--SS---TT-EEEE--TTS--EEEEE---TTT--SEEEGGG-TT-EEEEEEE-SSS--EEEEEGGGEEE---GGGHHHHH--THHHHHHHHHHHHHHHHHTS-HHHHHHHHSPEEETTEEE--HHHHHHTT-/----TT-EEEE--TTS--EEEEE---TTT--SEEESTT-TT-EEEEEEEPSSS--EEEEEGGGEEE---GGGHHHHHHHHHHT-SSHHHHHHHHSPP-HHHHHHHHHHHHHHHHHHHS-HHHHHHHHPPEEETTEEE--TTTT-

B-factor: mean 25.98, std 10.45, range [11.23, 70.96]

GO terms:
  GO:0005515 protein binding (F, IPI)
  GO:0046975 histone H3K36 methyltransferase activity (F, IMP)
  GO:0005654 nucleoplasm (C, TAS)
  GO:0042799 histone H4K20 methyltransferase activity (F, TAS)
  GO:0006302 double-strand break repair (P, TAS)
  GO:0140938 histone H3 methyltransferase activity (F, TAS)
  GO:0005654 nucleoplasm (C, IDA)
  GO:0005730 nucleolus (C, IDA)
  GO:0005634 nucleus (C, EXP)
  GO:0005694 chromosome (C, EXP)
  GO:0005737 cytoplasm (C, EXP)
  GO:0140954 histone H3K36 dimethyltransferase activity (F, EXP)

Radius of gyration: 27.88 Å; Cα contacts (8 Å, |Δi|>4): 426; chains: 2; bounding box: 41×50×84 Å

Foldseek 3Di:
DDLCPDDFLFWKFFDDPPAAGFIKGFHQQPPPRHQWDAVVRDSQFIWGKIWTAFDWTDIDTGGPVRIDGDPAPVCSVVVVCDPPSVNRRVRRRVLNVVSNVDDSVVSCLQAPFDCDPPDTHGRVNVVVVVVD/DPDDFLFWKWFDDPPAATFIKTQHQDPVPRDQKDADVHDPQFIWGWIWTFFDWTDIDTGTPVRIGGDDAPVCLQVVLVVVLVPDDDPVSNCVSNPDDDDPSVNRRVRRRVLNVVSVVDDSVVNCQQFPWDCDPPDIGGRPNSVD

Nearest PDB structures (foldseek):
  9exx-assembly1_A  TM=9.805E-01  e=7.442E-25  Homo sapiens
  6xcg-assembly2_B  TM=9.376E-01  e=2.902E-23  Homo sapiens
  9exx-assembly2_B  TM=9.614E-01  e=2.912E-21  Homo sapiens
  6xcg-assembly3_C  TM=9.245E-01  e=2.745E-21  Homo sapiens
  6ue6-assembly2_B  TM=9.601E-01  e=7.508E-20  Homo sapiens

InterPro domains:
  IPR000313 PWWP domain [PF00855] (223-303)
  IPR000313 PWWP domain [PF00855] (882-969)
  IPR000313 PWWP domain [PS50812] (222-286)
  IPR000313 PWWP domain [PS50812] (880-942)
  IPR000313 PWWP domain [SM00293] (220-285)
  IPR000313 PWWP domain [SM00293] (878-940)
  IPR001214 SET domain [PF00856] (1074-1180)
  IPR001214 SET domain [PS50280] (1063-1180)
  IPR001214 SET domain [SM00317] (1063-1186)
  IPR001841 Zinc finger, RING-type [PS50089] (717-763)
  IPR001841 Zinc finger, RING-type [SM00184] (670-710)
  IPR001841 Zinc finger, RING-type [SM00184] (717-762)
  IPR001965 Zinc finger, PHD-type [SM00249] (669-711)
  IPR001965 Zinc finger, PHD-type [SM00249] (716-763)
  IPR001965 Zinc finger, PHD-type [SM00249] (833-873)
  IPR001965 Zinc finger, PHD-type [SM00249] (1241-1284)
  IPR003616 Post-SET domain [PS50868] (1187-1203)
  IPR003616 Post-SET domain [SM00508] (1187-1203)
  IPR006560 AWS domain [PF17907] (1022-1060)
  IPR006560 AWS domain [PS51215] (1011-1061)